Protein AF-A0A4Q9YX15-F1 (afdb_monomer)

Sequence (184 aa):
MKNGEIHYQQKKFDVNWGNYSRTGKRHLVNFLIRDHYSNCFYAETHPIDEMPHLKEFLFNAWKEKEDFEFCGIPNYIIGGKHIVESYPDILNFCKNTNCTFELATSGFATGIRSVRDWEKNIKYFTLFENLRHIDDFQSNSNLICREINLRDSGKTEPNLKKWIENISQVKSYNTDAEFYNLFL

Nearest PDB structures (foldseek):
  3oyj-assembly1_A-2  TM=6.015E-01  e=1.954E-01  Human spumaretrovirus
  3oyn-assembly1_A  TM=5.836E-01  e=1.715E-01  Human spumaretrovirus
  3os1-assembly1_B  TM=5.805E-01  e=8.168E-01  Human spumaretrovirus
  3s3o-assembly1_B-2  TM=6.110E-01  e=1.207E+00  Human spumaretrovirus
  4ikf-assembly1_B  TM=6.145E-01  e=1.565E+00  Human spumaretrovirus

Foldseek 3Di:
DPPQFDDDDPDDDPDDPVCPVVPPDFDKDKDKDADPQLRQIFMAIDTPVPDDDPLVVLLVQAADDPQAPRHFDDLEDEAAPVCCVVQVLVVLLVVLDNHDYHYDPDVVSHPPVVVVVVVVLLVVQCVDPQSGGSVSCRVCRRVSSRVQQCDDPVPDHGSRVVCVVPDDDGDHDNDSVVSVVSSD

Secondary structure (DSSP, 8-state):
-BTTB----SSPP---TTTGGGGSS--EEEEEEE-TTT--EEEEEEETTSPPPHHHHHHHHHS--SS----S--SEEEE-HHHHHH-TTHHHHHHHSSPEEEE-SSTTTTTHHHHHHHHHHHHHHTTSGGGSBHHHHHHTHHHHHHHHHT---SSS--HHHHHHHT---------HHHHHGGG-

Mean predicted aligned error: 4.87 Å

Organism: NCBI:txid2529433

pLDDT: mean 89.56, std 7.84, range [57.75, 96.69]

Solvent-accessible surface area (backbone atoms only — not comparable to full-atom values): 10707 Å² total; per-residue (Å²): 72,60,96,56,29,64,70,86,69,92,69,81,75,99,65,49,97,89,47,42,86,77,67,84,52,56,50,79,42,76,50,74,51,65,45,86,84,40,60,26,53,42,52,50,60,31,47,67,91,65,60,74,58,71,68,57,54,49,45,66,45,20,18,79,52,96,68,31,91,64,50,28,66,59,62,63,46,62,36,50,70,67,51,51,74,75,42,55,43,57,56,32,29,24,68,69,45,84,26,44,78,40,73,42,91,44,65,74,67,56,42,54,66,56,54,54,51,48,54,52,48,53,57,56,43,40,73,41,85,86,36,28,36,49,67,38,46,59,76,35,28,51,54,54,32,39,55,60,26,58,48,69,75,86,81,53,81,23,21,44,56,48,37,68,80,64,68,66,92,53,66,64,50,90,47,67,70,70,52,54,57,30,41,98

Radius of gyration: 16.74 Å; Cα contacts (8 Å, |Δi|>4): 241; chains: 1; bounding box: 44×34×47 Å

Structure (mmCIF, N/CA/C/O backbone):
data_AF-A0A4Q9YX15-F1
#
_entry.id   AF-A0A4Q9YX15-F1
#
loop_
_atom_site.group_PDB
_atom_site.id
_atom_site.type_symbol
_atom_site.label_atom_id
_atom_site.label_alt_id
_atom_site.label_comp_id
_atom_site.label_asym_id
_atom_site.label_entity_id
_atom_site.label_seq_id
_atom_site.pdbx_PDB_ins_code
_atom_site.Cartn_x
_atom_site.Cartn_y
_atom_site.Cartn_z
_atom_site.occupancy
_atom_site.B_iso_or_equiv
_atom_site.auth_seq_id
_atom_site.auth_comp_id
_atom_site.auth_asym_id
_atom_site.auth_atom_id
_atom_site.pdbx_PDB_model_num
ATOM 1 N N . MET A 1 1 ? -11.332 0.755 15.976 1.00 84.19 1 MET A N 1
ATOM 2 C CA . MET A 1 1 ? -12.304 -0.310 15.656 1.00 84.19 1 MET A CA 1
ATOM 3 C C . MET A 1 1 ? -13.057 -0.740 16.903 1.00 84.19 1 MET A C 1
ATOM 5 O O . MET A 1 1 ? -12.548 -0.529 18.003 1.00 84.19 1 MET A O 1
ATOM 9 N N . LYS A 1 2 ? -14.241 -1.333 16.728 1.00 81.31 2 LYS A N 1
ATOM 10 C CA . LYS A 1 2 ? -15.016 -2.025 17.770 1.00 81.31 2 LYS A CA 1
ATOM 11 C C . LYS A 1 2 ? -15.557 -3.316 17.145 1.00 81.31 2 LYS A C 1
ATOM 13 O O . LYS A 1 2 ? -16.174 -3.237 16.099 1.00 81.31 2 LYS A O 1
ATOM 18 N N . ASN A 1 3 ? -15.288 -4.483 17.734 1.00 84.44 3 ASN A N 1
ATOM 19 C CA . ASN A 1 3 ? -15.700 -5.793 17.188 1.00 84.44 3 ASN A CA 1
ATOM 20 C C . ASN A 1 3 ? -15.296 -6.027 15.710 1.00 84.44 3 ASN A C 1
ATOM 22 O O . ASN A 1 3 ? -16.062 -6.584 14.935 1.00 84.44 3 ASN A O 1
ATOM 26 N N . GLY A 1 4 ? -14.117 -5.546 15.297 1.00 86.06 4 GLY A N 1
ATOM 27 C CA . GLY A 1 4 ? -13.644 -5.643 13.906 1.00 86.06 4 GLY A CA 1
ATOM 28 C C . GLY A 1 4 ? -14.227 -4.597 12.947 1.00 86.06 4 GLY A C 1
ATOM 29 O O . GLY A 1 4 ? -13.648 -4.374 11.889 1.00 86.06 4 GLY A O 1
ATOM 30 N N . GLU A 1 5 ? -15.293 -3.886 13.327 1.00 91.38 5 GLU A N 1
ATOM 31 C CA . GLU A 1 5 ? -15.865 -2.814 12.509 1.00 91.38 5 GLU A CA 1
ATOM 32 C C . GLU A 1 5 ? -14.966 -1.571 12.491 1.00 91.38 5 GLU A C 1
ATOM 34 O O . GLU A 1 5 ? -14.464 -1.083 13.526 1.00 91.38 5 GLU A O 1
ATOM 39 N N . ILE A 1 6 ? -14.791 -1.025 11.289 1.00 91.50 6 ILE A N 1
ATOM 40 C CA . ILE A 1 6 ? -14.099 0.235 11.059 1.00 91.50 6 ILE A CA 1
ATOM 41 C C . ILE A 1 6 ? -15.086 1.383 11.272 1.00 91.50 6 ILE A C 1
ATOM 43 O O . ILE A 1 6 ? -16.100 1.512 10.594 1.00 91.50 6 ILE A O 1
ATOM 47 N N . HIS A 1 7 ? -14.750 2.276 12.203 1.00 86.44 7 HIS A N 1
ATOM 48 C CA . HIS A 1 7 ? -15.530 3.482 12.462 1.00 86.44 7 HIS A CA 1
ATOM 49 C C . HIS A 1 7 ? -14.707 4.721 12.147 1.00 86.44 7 HIS A C 1
ATOM 51 O O . HIS A 1 7 ? -13.601 4.901 12.667 1.00 86.44 7 HIS A O 1
ATOM 57 N N . TYR A 1 8 ? -15.286 5.613 11.350 1.00 84.00 8 TYR A N 1
ATOM 58 C CA . TYR A 1 8 ? -14.700 6.914 11.080 1.00 84.00 8 TYR A CA 1
ATOM 59 C C . TYR A 1 8 ? -15.012 7.904 12.208 1.00 84.00 8 TYR A C 1
ATOM 61 O O . TYR A 1 8 ? -16.163 8.064 12.614 1.00 84.00 8 TYR A O 1
ATOM 69 N N . GLN A 1 9 ? -13.994 8.629 12.672 1.00 80.75 9 GLN A N 1
ATOM 70 C CA . GLN A 1 9 ? -14.155 9.745 13.600 1.00 80.75 9 GLN A CA 1
ATOM 71 C C . GLN A 1 9 ? -13.696 11.043 12.929 1.00 80.75 9 GLN A C 1
ATOM 73 O O . GLN A 1 9 ? -12.599 11.117 12.387 1.00 80.75 9 GLN A O 1
ATOM 78 N N . GLN A 1 10 ? -14.524 12.091 12.994 1.00 79.69 10 GLN A N 1
ATOM 79 C CA . GLN A 1 10 ? -14.203 13.392 12.390 1.00 79.69 10 GLN A CA 1
ATOM 80 C C . GLN A 1 10 ? -13.059 14.118 13.116 1.00 79.69 10 GLN A C 1
ATOM 82 O O . GLN A 1 10 ? -12.258 14.808 12.489 1.00 79.69 10 GLN A O 1
ATOM 87 N N . LYS A 1 11 ? -12.971 13.969 14.444 1.00 83.38 11 LYS A N 1
ATOM 88 C CA . LYS A 1 11 ? -11.874 14.524 15.244 1.00 83.38 11 LYS A CA 1
ATOM 89 C C . LYS A 1 11 ? -10.641 13.631 15.114 1.00 83.38 11 LYS A C 1
ATOM 91 O O . LYS A 1 11 ? -10.717 12.442 15.415 1.00 83.38 11 LYS A O 1
ATOM 96 N N . LYS A 1 12 ? -9.507 14.226 14.730 1.00 79.12 12 LYS A N 1
ATOM 97 C CA . LYS A 1 12 ? -8.212 13.540 14.685 1.00 79.12 12 LYS A CA 1
ATOM 98 C C . LYS A 1 12 ? -7.851 13.002 16.075 1.00 79.12 12 LYS A C 1
ATOM 100 O O . LYS A 1 12 ? -7.981 13.716 17.070 1.00 79.12 12 LYS A O 1
ATOM 105 N N . PHE A 1 13 ? -7.390 11.758 16.127 1.00 77.00 13 PHE A N 1
ATOM 106 C CA . PHE A 1 13 ? -6.792 11.193 17.329 1.00 77.00 13 PHE A CA 1
ATOM 107 C C . PHE A 1 13 ? -5.445 11.854 17.611 1.00 77.00 13 PHE A C 1
ATOM 109 O O . PHE A 1 13 ? -4.622 11.997 16.707 1.00 77.00 13 PHE A O 1
ATOM 116 N N . ASP A 1 14 ? -5.201 12.206 18.870 1.00 82.25 14 ASP A N 1
ATOM 117 C CA . ASP A 1 14 ? -3.857 12.543 19.339 1.00 82.25 14 ASP A CA 1
ATOM 118 C C . ASP A 1 14 ? -3.099 11.248 19.668 1.00 82.25 14 ASP A C 1
ATOM 120 O O . ASP A 1 14 ? -2.878 10.894 20.828 1.00 82.25 14 ASP A O 1
ATOM 124 N N . VAL A 1 15 ? -2.831 10.459 18.623 1.00 85.38 15 VAL A N 1
ATOM 125 C CA . VAL A 1 15 ? -2.240 9.123 18.725 1.00 85.38 15 VAL A CA 1
ATOM 126 C C . VAL A 1 15 ? -0.932 9.027 17.944 1.00 85.38 15 VAL A C 1
ATOM 128 O O . VAL A 1 15 ? -0.808 9.557 16.841 1.00 85.38 15 VAL A O 1
ATOM 131 N N . ASN A 1 16 ? 0.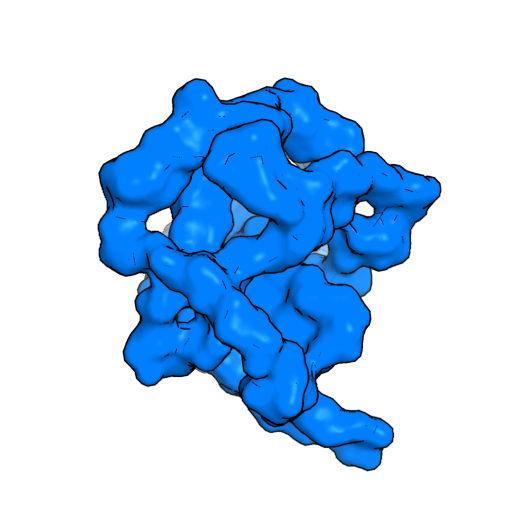043 8.341 18.527 1.00 86.81 16 ASN A N 1
ATOM 132 C CA . ASN A 1 16 ? 1.330 7.994 17.944 1.00 86.81 16 ASN A CA 1
ATOM 133 C C . ASN A 1 16 ? 1.804 6.629 18.479 1.00 86.81 16 ASN A C 1
ATOM 135 O O . ASN A 1 16 ? 1.185 6.034 19.366 1.00 86.81 16 ASN A O 1
ATOM 139 N N . TRP A 1 17 ? 2.937 6.152 17.965 1.00 84.56 17 TRP A N 1
ATOM 140 C CA . TRP A 1 17 ? 3.535 4.870 18.349 1.00 84.56 17 TRP A CA 1
ATOM 141 C C . TRP A 1 17 ? 3.835 4.728 19.851 1.00 84.56 17 TRP A C 1
ATOM 143 O O . TRP A 1 17 ? 3.850 3.616 20.364 1.00 84.56 17 TRP A O 1
ATOM 153 N N . GLY A 1 18 ? 4.028 5.831 20.579 1.00 86.69 18 GLY A N 1
ATOM 154 C CA . GLY A 1 18 ? 4.305 5.821 22.017 1.00 86.69 18 GLY A CA 1
ATOM 155 C C . GLY A 1 18 ? 3.065 5.847 22.917 1.00 86.69 18 GLY A C 1
ATOM 156 O O . GLY A 1 18 ? 3.184 5.566 24.110 1.00 86.69 18 GLY A O 1
ATOM 157 N N . ASN A 1 19 ? 1.880 6.195 22.396 1.00 89.69 19 ASN A N 1
ATOM 158 C CA . ASN A 1 19 ? 0.675 6.363 23.220 1.00 89.69 19 ASN A CA 1
ATOM 159 C C . ASN A 1 19 ? -0.558 5.565 22.753 1.00 89.69 19 ASN A C 1
ATOM 161 O O . ASN A 1 19 ? -1.551 5.544 23.483 1.00 89.69 19 ASN A O 1
ATOM 165 N N . TYR A 1 20 ? -0.516 4.889 21.597 1.00 88.62 20 TYR A N 1
ATOM 166 C CA . TYR A 1 20 ? -1.684 4.198 21.028 1.00 88.62 20 TYR A CA 1
ATOM 167 C C . TYR A 1 20 ? -2.316 3.175 21.979 1.00 88.62 20 TYR A C 1
ATOM 169 O O . TYR A 1 20 ? -3.544 3.121 22.095 1.00 88.62 20 TYR A O 1
ATOM 177 N N . SER A 1 21 ? -1.492 2.443 22.730 1.00 88.44 21 SER A N 1
ATOM 178 C CA . SER A 1 21 ? -1.930 1.436 23.700 1.00 88.44 21 SER A CA 1
ATOM 179 C C . SER A 1 21 ? -2.759 2.022 24.851 1.00 88.44 21 SER A C 1
ATOM 181 O O . SER A 1 21 ? -3.597 1.333 25.424 1.00 88.44 21 SER A O 1
ATOM 183 N N . ARG A 1 22 ? -2.597 3.316 25.163 1.00 87.94 22 ARG A N 1
ATOM 184 C CA . ARG A 1 22 ? -3.296 4.001 26.269 1.00 87.94 22 ARG A CA 1
ATOM 185 C C . ARG A 1 22 ? -4.693 4.496 25.900 1.00 87.94 22 ARG A C 1
ATOM 187 O O . ARG A 1 22 ? -5.428 4.968 26.759 1.00 87.94 22 ARG A O 1
ATOM 194 N N . THR A 1 23 ? -5.063 4.425 24.626 1.00 85.19 23 THR A N 1
ATOM 195 C CA . THR A 1 23 ? -6.323 4.998 24.128 1.00 85.19 23 THR A CA 1
ATOM 196 C C . THR A 1 23 ? -7.548 4.110 24.368 1.00 85.19 23 THR A C 1
ATOM 198 O O . THR A 1 23 ? -8.671 4.562 24.144 1.00 85.19 23 THR A O 1
ATOM 201 N N . GLY A 1 24 ? -7.348 2.841 24.751 1.00 83.31 24 GLY A N 1
ATOM 202 C CA . GLY A 1 24 ? -8.421 1.848 24.881 1.00 83.31 24 GLY A CA 1
ATOM 203 C C . GLY A 1 24 ? -9.118 1.498 23.559 1.00 83.31 24 GLY A C 1
ATOM 204 O O . GLY A 1 24 ? -10.180 0.881 23.568 1.00 83.31 24 GLY A O 1
ATOM 205 N N . LYS A 1 25 ? -8.557 1.915 22.416 1.00 84.94 25 LYS A N 1
ATOM 206 C CA . LYS A 1 25 ? -9.083 1.645 21.076 1.00 84.94 25 LYS A CA 1
ATOM 207 C C . LYS A 1 25 ? -8.074 0.833 20.277 1.00 84.94 25 LYS A C 1
ATOM 209 O O . LYS A 1 25 ? -6.875 1.089 20.335 1.00 84.94 25 LYS A O 1
ATOM 214 N N . ARG A 1 26 ? -8.586 -0.085 19.460 1.00 90.38 26 ARG A N 1
ATOM 215 C 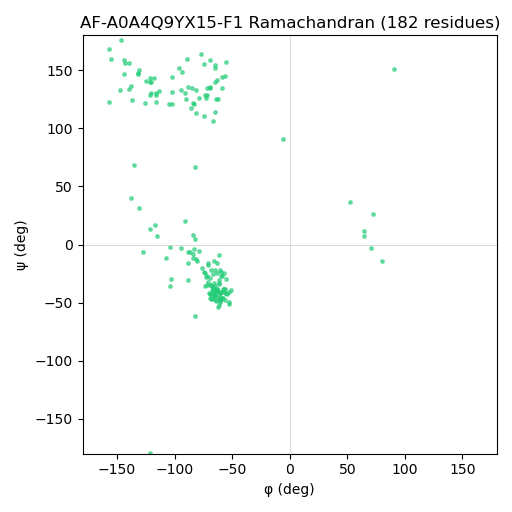CA . ARG A 1 26 ? -7.795 -0.790 18.449 1.00 90.38 26 ARG A CA 1
ATOM 216 C C . ARG A 1 26 ? -7.651 0.099 17.212 1.00 90.38 26 ARG A C 1
ATOM 218 O O . ARG A 1 26 ? -8.665 0.432 16.584 1.00 90.38 26 ARG A O 1
ATOM 225 N N . HIS A 1 27 ? -6.430 0.548 16.932 1.00 90.56 27 HIS A N 1
ATOM 226 C CA . HIS A 1 27 ? -6.113 1.477 15.839 1.00 90.56 27 HIS A CA 1
ATOM 227 C C . HIS A 1 27 ? -5.804 0.744 14.540 1.00 90.56 27 HIS A C 1
ATOM 229 O O . HIS A 1 27 ? -5.479 -0.439 14.556 1.00 90.56 27 HIS A O 1
ATOM 235 N N . LEU A 1 28 ? -5.923 1.477 13.436 1.00 92.06 28 LEU A N 1
ATOM 236 C CA . LEU A 1 28 ? -5.582 1.016 12.098 1.00 92.06 28 LEU A CA 1
ATOM 237 C C . LEU A 1 28 ? -4.232 1.587 11.677 1.00 92.06 28 LEU A C 1
ATOM 239 O O . LEU A 1 28 ? -3.927 2.743 11.976 1.00 92.06 28 LEU A O 1
ATOM 243 N N . VAL A 1 29 ? -3.472 0.790 10.940 1.00 92.19 29 VAL A N 1
ATOM 244 C CA . VAL A 1 29 ? -2.240 1.184 10.266 1.00 92.19 29 VAL A CA 1
ATOM 245 C C . VAL A 1 29 ? -2.421 0.930 8.776 1.00 92.19 29 VAL A C 1
ATOM 247 O O . VAL A 1 29 ? -2.881 -0.132 8.367 1.00 92.19 29 VAL A O 1
ATOM 250 N N . ASN A 1 30 ? -2.091 1.937 7.970 1.00 93.00 30 ASN A N 1
ATOM 251 C CA . ASN A 1 30 ? -2.194 1.874 6.518 1.00 93.00 30 ASN A CA 1
ATOM 252 C C . ASN A 1 30 ? -0.797 1.721 5.925 1.00 93.00 30 ASN A C 1
ATOM 254 O O . ASN A 1 30 ? 0.047 2.602 6.106 1.00 93.00 30 ASN A O 1
ATOM 258 N N . PHE A 1 31 ? -0.584 0.642 5.185 1.00 94.06 31 PHE A N 1
ATOM 259 C CA . PHE A 1 31 ? 0.572 0.476 4.319 1.00 94.06 31 PHE A CA 1
ATOM 260 C C . PHE A 1 31 ? 0.173 0.924 2.916 1.00 94.06 31 PHE A C 1
ATOM 262 O O . PHE A 1 31 ? -0.905 0.581 2.438 1.00 94.06 31 PHE A O 1
ATOM 269 N N . LEU A 1 32 ? 1.006 1.734 2.266 1.00 94.38 32 LEU A N 1
ATOM 270 C CA . LEU A 1 32 ? 0.722 2.246 0.929 1.00 94.38 32 LEU A CA 1
ATOM 271 C C . LEU A 1 32 ? 2.019 2.410 0.149 1.00 94.38 32 LEU A C 1
ATOM 273 O O . LEU A 1 32 ? 2.968 3.025 0.632 1.00 94.38 32 LEU A O 1
ATOM 277 N N . ILE A 1 33 ? 2.017 1.920 -1.086 1.00 94.06 33 ILE A N 1
ATOM 278 C CA . ILE A 1 33 ? 3.055 2.180 -2.077 1.00 94.06 33 ILE A CA 1
ATOM 279 C C . ILE A 1 33 ? 2.415 2.745 -3.335 1.00 94.06 33 ILE A C 1
ATOM 281 O O . ILE A 1 33 ? 1.323 2.343 -3.728 1.00 94.06 33 ILE A O 1
ATOM 285 N N . ARG A 1 34 ? 3.078 3.717 -3.954 1.00 93.62 34 ARG A N 1
ATOM 286 C CA . ARG A 1 34 ? 2.558 4.431 -5.115 1.00 93.62 34 ARG A CA 1
ATOM 287 C C . ARG A 1 34 ? 3.667 4.663 -6.116 1.00 93.62 34 ARG A C 1
ATOM 289 O O . ARG A 1 34 ? 4.733 5.146 -5.747 1.00 93.62 34 ARG A O 1
ATOM 296 N N . ASP A 1 35 ? 3.367 4.385 -7.372 1.00 92.75 35 ASP A N 1
ATOM 297 C CA . ASP A 1 35 ? 4.210 4.793 -8.478 1.00 92.75 35 ASP A CA 1
ATOM 298 C C . ASP A 1 35 ? 4.111 6.311 -8.685 1.00 92.75 35 ASP A C 1
ATOM 300 O O . ASP A 1 35 ? 3.022 6.886 -8.778 1.00 92.75 35 ASP A O 1
ATOM 304 N N . HIS A 1 36 ? 5.263 6.973 -8.742 1.00 89.69 36 HIS A N 1
ATOM 305 C CA . HIS A 1 36 ? 5.341 8.429 -8.806 1.00 89.69 36 HIS A CA 1
ATOM 306 C C . HIS A 1 36 ? 4.892 8.981 -10.169 1.00 89.69 36 HIS A C 1
ATOM 308 O O . HIS A 1 36 ? 4.420 10.115 -10.246 1.00 89.69 36 HIS A O 1
ATOM 314 N N . TYR A 1 37 ? 5.022 8.195 -11.241 1.00 89.94 37 TYR A N 1
ATOM 315 C CA . TYR A 1 37 ? 4.674 8.624 -12.594 1.00 89.94 37 TYR A CA 1
ATOM 316 C C . TYR A 1 37 ? 3.167 8.497 -12.871 1.00 89.94 37 TYR A C 1
ATOM 318 O O . TYR A 1 37 ? 2.470 9.488 -13.106 1.00 89.94 37 TYR A O 1
ATOM 326 N N . SER A 1 38 ? 2.642 7.275 -12.800 1.00 92.06 38 SER A N 1
ATOM 327 C CA . SER A 1 38 ? 1.244 6.946 -13.096 1.00 92.06 38 SER A CA 1
ATOM 328 C C . SER A 1 38 ? 0.291 7.357 -11.980 1.00 92.06 38 SER A C 1
ATOM 330 O O . SER A 1 38 ? -0.906 7.509 -12.219 1.00 92.06 38 SER A O 1
ATOM 332 N N . ASN A 1 39 ? 0.814 7.555 -10.764 1.00 91.38 39 ASN A N 1
ATOM 333 C CA . ASN A 1 39 ? 0.059 7.676 -9.522 1.00 91.38 39 ASN A CA 1
ATOM 334 C C . ASN A 1 39 ? -0.709 6.411 -9.118 1.00 91.38 39 ASN A C 1
ATOM 336 O O . ASN A 1 39 ? -1.464 6.482 -8.141 1.00 91.38 39 ASN A O 1
ATOM 340 N N . CYS A 1 40 ? -0.516 5.291 -9.822 1.00 94.06 40 CYS A N 1
ATOM 341 C CA . CYS A 1 40 ? -1.106 4.011 -9.463 1.00 94.06 40 CYS A CA 1
ATOM 342 C C . CYS A 1 40 ? -0.534 3.542 -8.128 1.00 94.06 40 CYS A C 1
ATOM 344 O O . CYS A 1 40 ? 0.649 3.741 -7.847 1.00 94.06 40 CYS A O 1
ATOM 346 N N . PHE A 1 41 ? -1.377 2.977 -7.274 1.00 95.00 41 PHE A N 1
ATOM 347 C CA . PHE A 1 41 ? -0.975 2.610 -5.921 1.00 95.00 41 PHE A CA 1
ATOM 348 C C . PHE A 1 41 ? -1.559 1.274 -5.488 1.00 95.00 41 PHE A C 1
ATOM 350 O O . PHE A 1 41 ? -2.626 0.871 -5.946 1.00 95.00 41 PHE A O 1
ATOM 357 N N . TYR A 1 42 ? -0.881 0.655 -4.533 1.00 96.31 42 TYR A N 1
ATOM 358 C CA . TYR A 1 42 ? -1.368 -0.473 -3.759 1.00 96.31 42 TYR A CA 1
ATOM 359 C C . TYR A 1 42 ? -1.378 -0.091 -2.279 1.00 96.31 42 TYR A C 1
ATOM 361 O O . TYR A 1 42 ? -0.472 0.606 -1.807 1.00 96.31 42 TYR A O 1
ATOM 369 N N . ALA A 1 43 ? -2.412 -0.506 -1.556 1.00 96.56 43 ALA A N 1
ATOM 370 C CA . ALA A 1 43 ? -2.566 -0.212 -0.143 1.00 96.56 43 ALA A CA 1
ATOM 371 C C . ALA A 1 43 ? -3.210 -1.381 0.602 1.00 96.56 43 ALA A C 1
ATOM 373 O O . ALA A 1 43 ? -4.081 -2.063 0.071 1.00 96.56 43 ALA A O 1
ATOM 374 N N . GLU A 1 44 ? -2.802 -1.549 1.854 1.00 96.12 44 GLU A N 1
ATOM 375 C CA . GLU A 1 44 ? -3.386 -2.495 2.798 1.00 96.12 44 GLU A CA 1
ATOM 376 C C . GLU A 1 44 ? -3.659 -1.783 4.122 1.00 96.12 44 GLU A C 1
ATOM 378 O O . GLU A 1 44 ? -2.925 -0.876 4.534 1.00 96.12 44 GLU A O 1
ATOM 383 N N . THR A 1 45 ? -4.710 -2.210 4.812 1.00 95.44 45 THR A N 1
ATOM 384 C CA . THR A 1 45 ? -5.071 -1.692 6.129 1.00 95.44 45 THR A CA 1
ATOM 385 C C . THR A 1 45 ? -5.080 -2.837 7.119 1.00 95.44 45 THR A C 1
ATOM 387 O O . THR A 1 45 ? -5.736 -3.848 6.893 1.00 95.44 45 THR A O 1
ATOM 390 N N . HIS A 1 46 ? -4.375 -2.648 8.231 1.00 95.31 46 HIS A N 1
ATOM 391 C CA . HIS A 1 46 ? -4.209 -3.663 9.264 1.00 95.31 46 HIS A CA 1
ATOM 392 C C . HIS A 1 46 ? -4.506 -3.089 10.645 1.00 95.31 46 HIS A C 1
ATOM 394 O O . HIS A 1 46 ? -4.282 -1.896 10.888 1.00 95.31 46 HIS A O 1
ATOM 400 N N . PRO A 1 47 ? -4.986 -3.908 11.587 1.00 93.94 47 PRO A N 1
ATOM 401 C CA . PRO A 1 47 ? -4.924 -3.564 12.995 1.00 93.94 47 PRO A CA 1
ATOM 402 C C . PRO A 1 47 ? -3.478 -3.333 13.449 1.00 93.94 47 PRO A C 1
ATOM 404 O O . PRO A 1 47 ? -2.559 -4.025 13.020 1.00 93.94 47 PRO A O 1
ATOM 407 N N . ILE A 1 48 ? -3.264 -2.376 14.354 1.00 92.44 48 ILE A N 1
ATOM 408 C CA . ILE A 1 48 ? -1.920 -2.047 14.866 1.00 92.44 48 ILE A CA 1
ATOM 409 C C . ILE A 1 48 ? -1.207 -3.221 15.566 1.00 92.44 48 ILE A C 1
ATOM 411 O O . ILE A 1 48 ? 0.014 -3.233 15.663 1.00 92.44 48 ILE A O 1
ATOM 415 N N . ASP A 1 49 ? -1.967 -4.188 16.069 1.00 90.81 49 ASP A N 1
ATOM 416 C CA . ASP A 1 49 ? -1.509 -5.396 16.761 1.00 90.81 49 ASP A CA 1
ATOM 417 C C . ASP A 1 49 ? -1.366 -6.620 15.838 1.00 90.81 49 ASP A C 1
ATOM 419 O O . ASP A 1 49 ? -0.893 -7.660 16.285 1.00 90.81 49 ASP A O 1
ATOM 423 N N . GLU A 1 50 ? -1.726 -6.492 14.559 1.00 93.31 50 GLU A N 1
ATOM 424 C CA . GLU A 1 50 ? -1.661 -7.550 13.537 1.00 93.31 50 GLU A CA 1
ATOM 425 C C . GLU A 1 50 ? -0.976 -7.038 12.257 1.00 93.31 50 GLU A C 1
ATOM 427 O O . GLU A 1 50 ? -1.318 -7.427 11.144 1.00 93.31 50 GLU A O 1
ATOM 432 N N . MET A 1 51 ? -0.028 -6.106 12.392 1.00 92.44 51 MET A N 1
ATOM 433 C CA . MET A 1 51 ? 0.671 -5.558 11.231 1.00 92.44 51 MET A CA 1
ATOM 434 C C . MET A 1 51 ? 1.582 -6.613 10.588 1.00 92.44 51 MET A C 1
ATOM 436 O O . MET A 1 51 ? 2.371 -7.235 11.307 1.00 92.44 51 MET A O 1
ATOM 440 N N . PRO A 1 52 ? 1.564 -6.753 9.252 1.00 93.44 52 PRO A N 1
ATOM 441 C CA . PRO A 1 52 ? 2.526 -7.591 8.554 1.00 93.44 52 PRO A CA 1
ATOM 442 C C . PRO A 1 52 ? 3.926 -6.970 8.612 1.00 93.44 52 PRO A C 1
ATOM 444 O O . PRO A 1 52 ? 4.088 -5.753 8.779 1.00 93.44 52 PRO A O 1
ATOM 447 N N . HIS A 1 53 ? 4.961 -7.787 8.408 1.00 94.88 53 HIS A N 1
ATOM 448 C CA . HIS A 1 53 ? 6.298 -7.250 8.166 1.00 94.88 53 HIS A CA 1
ATOM 449 C C . HIS A 1 53 ? 6.332 -6.467 6.839 1.00 94.88 53 HIS A C 1
ATOM 451 O O . HIS A 1 53 ? 5.622 -6.805 5.891 1.00 94.88 53 HIS A O 1
ATOM 457 N N . LEU A 1 54 ? 7.214 -5.464 6.705 1.00 95.75 54 LEU A N 1
ATOM 458 C CA . LEU A 1 54 ? 7.315 -4.655 5.477 1.00 95.75 54 LEU A CA 1
ATOM 459 C C . LEU A 1 54 ? 7.485 -5.515 4.211 1.00 95.75 54 LEU A C 1
ATOM 461 O O . LEU A 1 54 ? 6.861 -5.249 3.189 1.00 95.75 54 LEU A O 1
ATOM 465 N N . LYS A 1 55 ? 8.300 -6.571 4.287 1.00 96.38 55 LYS A N 1
ATOM 466 C CA . LYS A 1 55 ? 8.530 -7.510 3.177 1.00 96.38 55 LYS A CA 1
ATOM 467 C C . LYS A 1 55 ? 7.266 -8.252 2.726 1.00 96.38 55 LYS A C 1
ATOM 469 O O . LYS A 1 55 ? 7.133 -8.530 1.542 1.00 96.38 55 LYS A O 1
ATOM 474 N N . GLU A 1 56 ? 6.336 -8.552 3.632 1.00 96.56 56 GLU A N 1
ATOM 475 C CA . GLU A 1 56 ? 5.065 -9.202 3.287 1.00 96.56 56 GLU A CA 1
ATOM 476 C C . GLU A 1 56 ? 4.176 -8.238 2.501 1.00 96.56 56 GLU A C 1
ATOM 478 O O . GLU A 1 56 ? 3.686 -8.585 1.427 1.00 96.56 56 GLU A O 1
ATOM 483 N N . PHE A 1 57 ? 4.062 -6.992 2.974 1.00 96.69 57 PHE A N 1
ATOM 484 C CA . PHE A 1 57 ? 3.355 -5.934 2.254 1.00 96.69 57 PHE A CA 1
ATOM 485 C C . PHE A 1 57 ? 3.953 -5.693 0.859 1.00 96.69 57 PHE A C 1
ATOM 487 O O . PHE A 1 57 ? 3.224 -5.616 -0.127 1.00 96.69 57 PHE A O 1
ATOM 494 N N . LEU A 1 58 ? 5.284 -5.600 0.751 1.00 96.31 58 LEU A N 1
ATOM 495 C CA . LEU A 1 58 ? 5.962 -5.393 -0.532 1.00 96.31 58 LEU A CA 1
ATOM 496 C C . LEU A 1 58 ? 5.804 -6.591 -1.474 1.00 96.31 58 LEU A C 1
ATOM 498 O O . LEU A 1 58 ? 5.602 -6.397 -2.671 1.00 96.31 58 LEU A O 1
ATOM 502 N N . PHE A 1 59 ? 5.832 -7.817 -0.944 1.00 96.44 59 PHE A N 1
ATOM 503 C CA . PHE A 1 59 ? 5.538 -9.014 -1.727 1.00 96.44 59 PHE A CA 1
ATOM 504 C C . PHE A 1 59 ? 4.120 -8.958 -2.293 1.00 96.44 59 PHE A C 1
ATOM 506 O O . PHE A 1 59 ? 3.932 -9.122 -3.496 1.00 96.44 59 PHE A O 1
ATOM 513 N N . ASN A 1 60 ? 3.124 -8.658 -1.458 1.00 95.75 60 ASN A N 1
ATOM 514 C CA . ASN A 1 60 ? 1.748 -8.509 -1.918 1.00 95.75 60 ASN A CA 1
ATOM 515 C C . ASN A 1 60 ? 1.612 -7.388 -2.948 1.00 95.75 60 ASN A C 1
ATOM 517 O O . ASN A 1 60 ? 0.961 -7.586 -3.969 1.00 95.75 60 ASN A O 1
ATOM 521 N N . ALA A 1 61 ? 2.273 -6.250 -2.741 1.00 95.06 61 ALA A N 1
ATOM 522 C CA . ALA A 1 61 ? 2.247 -5.135 -3.678 1.00 95.06 61 ALA A CA 1
ATOM 523 C C . ALA A 1 61 ? 2.858 -5.489 -5.040 1.00 95.06 61 ALA A C 1
ATOM 525 O O . ALA A 1 61 ? 2.320 -5.080 -6.067 1.00 95.06 61 ALA A O 1
ATOM 526 N N . TRP A 1 62 ? 3.939 -6.270 -5.077 1.00 94.62 62 TRP A N 1
ATOM 527 C CA . TRP A 1 62 ? 4.727 -6.480 -6.295 1.00 94.62 62 TRP A CA 1
ATOM 528 C C . TRP A 1 62 ? 4.594 -7.855 -6.951 1.00 94.62 62 TRP A C 1
ATOM 530 O O . TRP A 1 62 ? 5.018 -7.997 -8.097 1.00 94.62 62 TRP A O 1
ATOM 540 N N . LYS A 1 63 ? 3.985 -8.853 -6.310 1.00 93.81 63 LYS A N 1
ATOM 541 C CA . LYS A 1 63 ? 3.644 -10.112 -6.989 1.00 93.81 63 LYS A CA 1
ATOM 542 C C . LYS A 1 63 ? 2.603 -9.882 -8.085 1.00 93.81 63 LYS A C 1
ATOM 544 O O . LYS A 1 63 ? 1.813 -8.933 -8.002 1.00 93.81 63 LYS A O 1
ATOM 549 N N . GLU A 1 64 ? 2.582 -10.747 -9.091 1.00 92.88 64 GLU A N 1
ATOM 550 C CA . GLU A 1 64 ? 1.487 -10.780 -10.064 1.00 92.88 64 GLU A CA 1
ATOM 551 C C . GLU A 1 64 ? 0.171 -11.144 -9.360 1.00 92.88 64 GLU A C 1
ATOM 553 O O . GLU A 1 64 ? 0.148 -11.943 -8.421 1.00 92.88 64 GLU A O 1
ATOM 558 N N . LYS A 1 65 ? -0.928 -10.514 -9.781 1.00 91.75 65 LYS A N 1
ATOM 559 C CA . LYS A 1 65 ? -2.270 -10.717 -9.220 1.00 91.75 65 LYS A CA 1
ATOM 560 C C . LYS A 1 65 ? -3.241 -10.932 -10.369 1.00 91.75 65 LYS A C 1
ATOM 562 O O . LYS A 1 65 ? -3.091 -10.319 -11.423 1.00 91.75 65 LYS A O 1
ATOM 567 N N . GLU A 1 66 ? -4.254 -11.759 -10.153 1.00 90.25 66 GLU A N 1
ATOM 568 C CA . GLU A 1 66 ? -5.284 -12.018 -11.167 1.00 90.25 66 GLU A CA 1
ATOM 569 C C . GLU A 1 66 ? -6.205 -10.810 -11.376 1.00 90.25 66 GLU A C 1
ATOM 571 O O . GLU A 1 66 ? -6.688 -10.558 -12.477 1.00 90.25 66 GLU A O 1
ATOM 576 N N . ASP A 1 67 ? -6.438 -10.051 -10.310 1.00 92.81 67 ASP A N 1
ATOM 577 C CA . ASP A 1 67 ? -7.470 -9.030 -10.216 1.00 92.81 67 ASP A CA 1
ATOM 578 C C . ASP A 1 67 ? -6.910 -7.613 -10.053 1.00 92.81 67 ASP A C 1
ATOM 580 O O . ASP A 1 67 ? -7.691 -6.694 -9.818 1.00 92.81 67 ASP A O 1
ATOM 584 N N . PHE A 1 68 ? -5.587 -7.414 -10.167 1.00 95.69 68 PHE A N 1
ATOM 585 C CA . PHE A 1 68 ? -4.963 -6.088 -10.148 1.00 95.69 68 PHE A CA 1
ATOM 586 C C . PHE A 1 68 ? -3.583 -6.042 -10.828 1.00 95.69 68 PHE A C 1
ATOM 588 O O . PHE A 1 68 ? -2.631 -6.698 -10.422 1.00 95.69 68 PHE A O 1
ATOM 595 N N . GLU A 1 69 ? -3.451 -5.182 -11.833 1.00 94.50 69 GLU A N 1
ATOM 596 C CA . GLU A 1 69 ? -2.313 -5.101 -12.753 1.00 94.50 69 GLU A CA 1
ATOM 597 C C . GLU A 1 69 ? -1.082 -4.380 -12.156 1.00 94.50 69 GLU A C 1
ATOM 599 O O . GLU A 1 69 ? -0.023 -4.308 -12.782 1.00 94.50 69 GLU A O 1
ATOM 604 N N . PHE A 1 70 ? -1.195 -3.812 -10.951 1.00 94.12 70 PHE A N 1
ATOM 605 C CA . PHE A 1 70 ? -0.063 -3.203 -10.250 1.00 94.12 70 PHE A CA 1
ATOM 606 C C . PHE A 1 70 ? 0.864 -4.287 -9.687 1.00 94.12 70 PHE A C 1
ATOM 608 O O . PHE A 1 70 ? 0.498 -4.997 -8.744 1.00 94.12 70 PHE A O 1
ATOM 615 N N . CYS A 1 71 ? 2.068 -4.412 -10.248 1.00 93.75 71 CYS A N 1
ATOM 616 C CA . CYS A 1 71 ? 3.059 -5.400 -9.828 1.00 93.75 71 CYS A CA 1
ATOM 617 C C . CYS A 1 71 ? 4.497 -5.011 -10.206 1.00 93.75 71 CYS A C 1
ATOM 619 O O . CYS A 1 71 ? 4.740 -4.140 -11.036 1.00 93.75 71 CYS A O 1
ATOM 621 N N . GLY A 1 72 ? 5.452 -5.736 -9.635 1.00 91.62 72 GLY A N 1
ATOM 622 C CA . GLY A 1 72 ? 6.860 -5.708 -9.987 1.00 91.62 72 GLY A CA 1
ATOM 623 C C . GLY A 1 72 ? 7.712 -4.694 -9.213 1.00 91.62 72 GLY A C 1
ATOM 624 O O . GLY A 1 72 ? 7.245 -3.655 -8.749 1.00 91.62 72 GLY A O 1
ATOM 625 N N . ILE A 1 73 ? 8.992 -5.040 -9.059 1.00 92.00 73 ILE A N 1
ATOM 626 C CA . ILE A 1 73 ? 9.968 -4.273 -8.276 1.00 92.00 73 ILE A CA 1
ATOM 627 C C . ILE A 1 73 ? 10.381 -2.990 -9.022 1.00 92.00 73 ILE A C 1
ATOM 629 O O . ILE A 1 73 ? 10.806 -3.076 -10.177 1.00 92.00 73 ILE A O 1
ATOM 633 N N . PRO A 1 74 ? 10.321 -1.809 -8.380 1.00 92.00 74 PRO A N 1
ATOM 634 C CA . PRO A 1 74 ? 10.743 -0.556 -8.994 1.00 92.00 74 PRO A CA 1
ATOM 635 C C . PRO A 1 74 ? 12.272 -0.411 -9.022 1.00 92.00 74 PRO A C 1
ATOM 637 O O . PRO A 1 74 ? 12.997 -1.048 -8.262 1.00 92.00 74 PRO A O 1
ATOM 640 N N . ASN A 1 75 ? 12.764 0.520 -9.841 1.00 91.50 75 ASN A N 1
ATOM 641 C CA . ASN A 1 75 ? 14.176 0.928 -9.815 1.00 91.50 75 ASN A CA 1
ATOM 642 C C . ASN A 1 75 ? 14.514 1.801 -8.595 1.00 91.50 75 ASN A C 1
ATOM 644 O O . ASN A 1 75 ? 15.672 1.873 -8.192 1.00 91.50 75 ASN A O 1
ATOM 648 N N . TYR A 1 76 ? 13.516 2.478 -8.023 1.00 92.56 76 TYR A N 1
ATOM 649 C CA . TYR A 1 76 ? 13.683 3.390 -6.896 1.00 92.56 76 TYR A CA 1
ATOM 650 C C . TYR A 1 76 ? 12.560 3.199 -5.877 1.00 92.56 76 TYR A C 1
ATOM 652 O O . TYR A 1 76 ? 11.385 3.136 -6.241 1.00 92.56 76 TYR A O 1
ATOM 660 N N . ILE A 1 77 ? 12.920 3.179 -4.596 1.00 93.62 77 ILE A N 1
ATOM 661 C CA . ILE A 1 77 ? 11.991 3.270 -3.469 1.00 93.62 77 ILE A CA 1
ATOM 662 C C . ILE A 1 77 ? 12.313 4.549 -2.717 1.00 93.62 77 ILE A C 1
ATOM 664 O O . ILE A 1 77 ? 13.425 4.723 -2.229 1.00 93.62 77 ILE A O 1
ATOM 668 N N . ILE A 1 78 ? 11.323 5.426 -2.582 1.00 93.19 78 ILE A N 1
ATOM 669 C CA . ILE A 1 78 ? 11.447 6.650 -1.792 1.00 93.19 78 ILE A CA 1
ATOM 670 C C . ILE A 1 78 ? 10.732 6.432 -0.459 1.00 93.19 78 ILE A C 1
ATOM 672 O O . ILE A 1 78 ? 9.530 6.166 -0.432 1.00 93.19 78 ILE A O 1
ATOM 676 N N . GLY A 1 79 ? 11.452 6.562 0.655 1.00 91.88 79 GLY A N 1
ATOM 677 C CA . GLY A 1 79 ? 10.909 6.299 1.989 1.00 91.88 79 GLY A CA 1
ATOM 678 C C . GLY A 1 79 ? 11.442 7.240 3.065 1.00 91.88 79 GLY A C 1
ATOM 679 O O . GLY A 1 79 ? 12.487 7.871 2.926 1.00 91.88 79 GLY A O 1
ATOM 680 N N . GLY A 1 80 ? 10.702 7.370 4.167 1.00 89.62 80 GLY A N 1
ATOM 681 C CA . GLY A 1 80 ? 11.155 8.151 5.320 1.00 89.62 80 GLY A CA 1
ATOM 682 C C . GLY A 1 80 ? 12.242 7.423 6.115 1.00 89.62 80 GLY A C 1
ATOM 683 O O . GLY A 1 80 ? 12.277 6.197 6.139 1.00 89.62 80 GLY A O 1
ATOM 684 N N . LYS A 1 81 ? 13.076 8.175 6.848 1.00 89.62 81 LYS A N 1
ATOM 685 C CA . LYS A 1 81 ? 14.141 7.615 7.707 1.00 89.62 81 LYS A CA 1
ATOM 686 C C . LYS A 1 81 ? 13.636 6.525 8.665 1.00 89.62 81 LYS A C 1
ATOM 688 O O . LYS A 1 81 ? 14.286 5.499 8.822 1.00 89.62 81 LYS A O 1
ATOM 693 N N . HIS A 1 82 ? 12.441 6.719 9.222 1.00 88.56 82 HIS A N 1
ATOM 694 C CA . HIS A 1 82 ? 11.798 5.766 10.129 1.00 88.56 82 HIS A CA 1
ATOM 695 C C . HIS A 1 82 ? 11.559 4.378 9.507 1.00 88.56 82 HIS A C 1
ATOM 697 O O . HIS A 1 82 ? 11.516 3.400 10.245 1.00 88.56 82 HIS A O 1
ATOM 703 N N . ILE A 1 83 ? 11.411 4.273 8.177 1.00 91.44 83 ILE A N 1
ATOM 704 C CA . ILE A 1 83 ? 11.261 2.982 7.488 1.00 91.44 83 ILE A CA 1
ATOM 705 C C . ILE A 1 83 ? 12.566 2.198 7.573 1.00 91.44 83 ILE A C 1
ATOM 707 O O . ILE A 1 83 ? 12.538 1.042 7.962 1.00 91.44 83 ILE A O 1
ATOM 711 N N . VAL A 1 84 ? 13.703 2.840 7.297 1.00 93.00 84 VAL A N 1
ATOM 712 C CA . VAL A 1 84 ? 15.028 2.206 7.401 1.00 93.00 84 VAL A CA 1
ATOM 713 C C . VAL A 1 84 ? 15.366 1.871 8.856 1.00 93.00 84 VAL A C 1
ATOM 715 O O . VAL A 1 84 ? 15.967 0.840 9.127 1.00 93.00 84 VAL A O 1
ATOM 718 N N . GLU A 1 85 ? 14.964 2.720 9.804 1.00 93.19 85 GLU A N 1
ATOM 719 C CA . GLU A 1 85 ? 15.164 2.464 11.237 1.00 93.19 85 GLU A CA 1
ATOM 720 C C . GLU A 1 85 ? 14.310 1.292 11.751 1.00 93.19 85 GLU A C 1
ATOM 722 O O . GLU A 1 85 ? 14.766 0.548 12.615 1.00 93.19 85 GLU A O 1
ATOM 727 N N . SER A 1 86 ? 13.093 1.116 11.223 1.00 92.50 86 SER A N 1
ATOM 728 C CA . SER A 1 86 ? 12.166 0.054 11.653 1.00 92.50 86 SER A CA 1
ATOM 729 C C . SER A 1 86 ? 12.360 -1.261 10.888 1.00 92.50 86 SER A C 1
ATOM 731 O O . SER A 1 86 ? 12.124 -2.327 11.445 1.00 92.50 86 SER A O 1
ATOM 733 N N . TYR A 1 87 ? 12.794 -1.181 9.628 1.00 95.06 87 TYR A N 1
ATOM 734 C CA . TYR A 1 87 ? 12.955 -2.297 8.690 1.00 95.06 87 TYR A CA 1
ATOM 735 C C . TYR A 1 87 ? 14.301 -2.172 7.952 1.00 95.06 87 TYR A C 1
ATOM 737 O O . TYR A 1 87 ? 14.336 -1.852 6.760 1.00 95.06 87 TYR A O 1
ATOM 745 N N . PRO A 1 88 ? 15.438 -2.348 8.648 1.00 95.62 88 PRO A N 1
ATOM 746 C CA . PRO A 1 88 ? 16.767 -2.133 8.065 1.00 95.62 88 PRO A CA 1
ATOM 747 C C . PRO A 1 88 ? 17.106 -3.111 6.930 1.00 95.62 88 PRO A C 1
ATOM 749 O O . PRO A 1 88 ? 17.933 -2.804 6.071 1.00 95.62 88 PRO A O 1
ATOM 752 N N . ASP A 1 89 ? 16.438 -4.263 6.889 1.00 96.06 89 ASP A N 1
ATOM 753 C CA . ASP A 1 89 ? 16.549 -5.284 5.847 1.00 96.06 89 ASP A CA 1
ATOM 754 C C . ASP A 1 89 ? 16.097 -4.793 4.457 1.00 96.06 89 ASP A C 1
ATOM 756 O O . ASP A 1 89 ? 16.495 -5.362 3.440 1.00 96.06 89 ASP A O 1
ATOM 760 N N . ILE A 1 90 ? 15.371 -3.670 4.369 1.00 96.12 90 ILE A N 1
ATOM 761 C CA . ILE A 1 90 ? 15.075 -3.004 3.087 1.00 96.12 90 ILE A CA 1
ATOM 762 C C . ILE A 1 90 ? 16.345 -2.588 2.326 1.00 96.12 90 ILE A C 1
ATOM 764 O O . ILE A 1 90 ? 16.343 -2.510 1.096 1.00 96.12 90 ILE A O 1
ATOM 768 N N . LEU A 1 91 ? 17.448 -2.334 3.038 1.00 95.44 91 LEU A N 1
ATOM 769 C CA . LEU A 1 91 ? 18.730 -1.998 2.419 1.00 95.44 91 LEU A CA 1
ATOM 770 C C . LEU A 1 91 ? 19.385 -3.228 1.779 1.00 95.44 91 LEU A C 1
ATOM 772 O O . LEU A 1 91 ? 19.976 -3.105 0.705 1.00 95.44 91 LEU A O 1
ATOM 776 N N . ASN A 1 92 ? 19.229 -4.408 2.389 1.00 95.94 92 ASN A N 1
ATOM 777 C CA . ASN A 1 92 ? 19.644 -5.673 1.782 1.00 95.94 92 ASN A CA 1
ATOM 778 C C . ASN A 1 92 ? 18.818 -5.953 0.529 1.00 95.94 92 ASN A C 1
ATOM 780 O O . ASN A 1 92 ? 19.396 -6.232 -0.517 1.00 95.94 92 ASN A O 1
ATOM 784 N N . PHE A 1 93 ? 17.496 -5.751 0.593 1.00 95.81 93 PHE A N 1
ATOM 785 C CA . PHE A 1 93 ? 16.623 -5.837 -0.579 1.00 95.81 93 PHE A CA 1
ATOM 786 C C . PHE A 1 93 ? 17.119 -4.964 -1.733 1.00 95.81 93 PHE A C 1
ATOM 788 O O . PHE A 1 93 ? 17.274 -5.448 -2.853 1.00 95.81 93 PHE A O 1
ATOM 795 N N . CYS A 1 94 ? 17.429 -3.695 -1.469 1.00 94.38 94 CYS A N 1
ATOM 796 C CA . CYS A 1 94 ? 17.933 -2.784 -2.497 1.00 94.38 94 CYS A CA 1
ATOM 797 C C . CYS A 1 94 ? 19.288 -3.239 -3.058 1.00 94.38 94 CYS A C 1
ATOM 799 O O . CYS A 1 94 ? 19.498 -3.192 -4.261 1.00 94.38 94 CYS A O 1
ATOM 801 N N . LYS A 1 95 ? 20.189 -3.756 -2.214 1.00 93.62 95 LYS A N 1
ATOM 802 C CA . LYS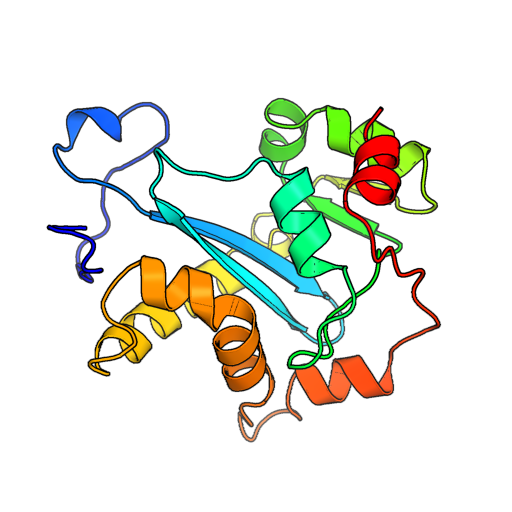 A 1 95 ? 21.490 -4.296 -2.641 1.00 93.62 95 LYS A CA 1
ATOM 803 C C . LYS A 1 95 ? 21.370 -5.579 -3.474 1.00 93.62 95 LYS A C 1
ATOM 805 O O . LYS A 1 95 ? 22.139 -5.773 -4.411 1.00 93.62 95 LYS A O 1
ATOM 810 N N . ASN A 1 96 ? 20.448 -6.464 -3.103 1.00 94.19 96 ASN A N 1
ATOM 811 C CA . ASN A 1 96 ? 20.222 -7.763 -3.745 1.00 94.19 96 ASN A CA 1
ATOM 812 C C . ASN A 1 96 ? 19.334 -7.648 -4.999 1.00 94.19 96 ASN A C 1
ATOM 814 O O . ASN A 1 96 ? 19.109 -8.629 -5.712 1.00 94.19 96 ASN A O 1
ATOM 818 N N . THR A 1 97 ? 18.834 -6.447 -5.280 1.00 89.75 97 THR A N 1
ATOM 819 C CA . THR A 1 97 ? 18.081 -6.093 -6.482 1.00 89.75 97 THR A CA 1
ATOM 820 C C . THR A 1 97 ? 18.797 -4.953 -7.217 1.00 89.75 97 THR A C 1
ATOM 822 O O . THR A 1 97 ? 19.850 -4.492 -6.796 1.00 89.75 97 THR A O 1
ATOM 825 N N . ASN A 1 98 ? 18.242 -4.484 -8.336 1.00 85.56 98 ASN A N 1
ATOM 826 C CA . ASN A 1 98 ? 18.692 -3.240 -8.977 1.00 85.56 98 ASN A CA 1
ATOM 827 C C . ASN A 1 98 ? 17.902 -2.018 -8.460 1.00 85.56 98 ASN A C 1
ATOM 829 O O . ASN A 1 98 ? 17.825 -0.997 -9.141 1.00 85.56 98 ASN A O 1
ATOM 833 N N . CYS A 1 99 ? 17.267 -2.135 -7.289 1.00 92.19 99 CYS A N 1
ATOM 834 C CA . CYS A 1 99 ? 16.476 -1.071 -6.687 1.00 92.19 99 CYS A CA 1
ATOM 835 C C . CYS A 1 99 ? 17.357 -0.166 -5.819 1.00 92.19 99 CYS A C 1
ATOM 837 O O . 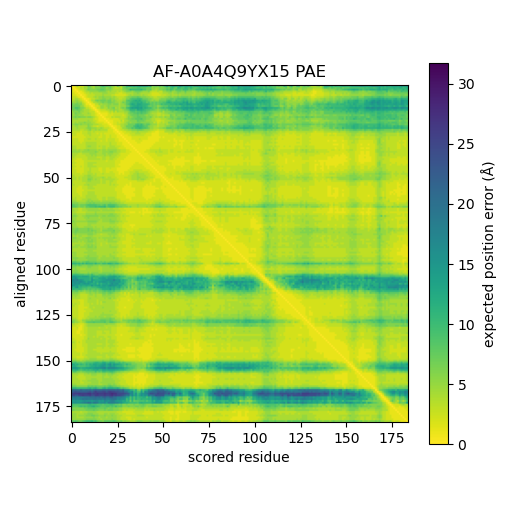CYS A 1 99 ? 18.138 -0.635 -4.999 1.00 92.19 99 CYS A O 1
ATOM 839 N N . THR A 1 100 ? 17.184 1.146 -5.935 1.00 94.88 100 THR A N 1
ATOM 840 C CA . THR A 1 100 ? 17.843 2.142 -5.083 1.00 94.88 100 THR A CA 1
ATOM 841 C C . THR A 1 100 ? 16.874 2.657 -4.024 1.00 94.88 100 THR A C 1
ATOM 843 O O . THR A 1 100 ? 15.757 3.053 -4.350 1.00 94.88 100 THR A O 1
ATOM 846 N N . PHE A 1 101 ? 17.290 2.695 -2.756 1.00 94.81 101 PHE A N 1
ATOM 847 C CA . PHE A 1 101 ? 16.519 3.373 -1.713 1.00 94.81 101 PHE A CA 1
ATOM 848 C C . PHE A 1 101 ? 16.940 4.838 -1.604 1.00 94.81 101 PHE A C 1
ATOM 850 O O . PHE A 1 101 ? 18.109 5.138 -1.361 1.00 94.81 101 PHE A O 1
ATOM 857 N N . GLU A 1 102 ? 15.980 5.748 -1.707 1.00 94.00 102 GLU A N 1
ATOM 858 C CA . GLU A 1 102 ? 16.180 7.176 -1.504 1.00 94.00 102 GLU A CA 1
ATOM 859 C C . GLU A 1 102 ? 15.424 7.658 -0.266 1.00 94.00 102 GLU A C 1
ATOM 861 O O . GLU A 1 102 ? 14.236 7.387 -0.064 1.00 94.00 102 GLU A O 1
ATOM 866 N N . LEU A 1 103 ? 16.119 8.421 0.578 1.00 92.19 103 LEU A N 1
ATOM 867 C CA . LEU A 1 103 ? 15.477 9.085 1.702 1.00 92.19 103 LEU A CA 1
ATOM 868 C C . LEU A 1 103 ? 14.624 10.242 1.191 1.00 92.19 103 LEU A C 1
ATOM 870 O O . LEU A 1 103 ? 15.107 11.150 0.515 1.00 92.19 103 LEU A O 1
ATOM 874 N N . ALA A 1 104 ? 13.355 10.243 1.577 1.00 87.44 104 ALA A N 1
ATOM 875 C CA . ALA A 1 104 ? 12.458 11.329 1.246 1.00 87.44 104 ALA A CA 1
ATOM 876 C C . ALA A 1 104 ? 12.941 12.647 1.871 1.00 87.44 104 ALA A C 1
ATOM 878 O O . ALA A 1 104 ? 13.104 12.764 3.086 1.00 87.44 104 ALA A O 1
ATOM 879 N N . THR A 1 105 ? 13.104 13.668 1.033 1.00 81.31 105 THR A N 1
ATOM 880 C CA . THR A 1 105 ? 13.518 15.019 1.444 1.00 81.31 105 THR A CA 1
ATOM 881 C C . THR A 1 105 ? 12.360 15.855 1.998 1.00 81.31 105 THR A C 1
ATOM 883 O O . THR A 1 105 ? 12.575 16.893 2.620 1.00 81.31 105 THR A O 1
ATOM 886 N N . SER A 1 106 ? 11.115 15.413 1.791 1.00 74.06 106 SER A N 1
ATOM 887 C CA . SER A 1 106 ? 9.905 16.047 2.317 1.00 74.06 106 SER A CA 1
ATOM 888 C C . SER A 1 106 ? 8.754 15.042 2.447 1.00 74.06 106 SER A C 1
ATOM 890 O O . SER A 1 106 ? 8.722 14.023 1.759 1.00 74.06 106 SER A O 1
ATOM 892 N N . GLY A 1 107 ? 7.748 15.358 3.270 1.00 62.88 107 GLY A N 1
ATOM 893 C CA . GLY A 1 107 ? 6.538 14.530 3.400 1.00 62.88 107 GLY A CA 1
ATOM 894 C C . GLY A 1 107 ? 5.664 14.472 2.136 1.00 62.88 107 GLY A C 1
ATOM 895 O O . GLY A 1 107 ? 4.787 13.618 2.022 1.00 62.88 107 GLY A O 1
ATOM 896 N N . PHE A 1 108 ? 5.887 15.364 1.162 1.00 61.66 108 PHE A N 1
ATOM 897 C CA . PHE A 1 108 ? 5.227 15.272 -0.142 1.00 61.66 108 PHE A CA 1
ATOM 898 C C . PHE A 1 108 ? 5.761 14.076 -0.939 1.00 61.66 108 PHE A C 1
ATOM 900 O O . PHE A 1 108 ? 4.972 13.315 -1.496 1.00 61.66 108 PHE A O 1
ATOM 907 N N . ALA A 1 109 ? 7.080 13.866 -0.901 1.00 65.62 109 ALA A N 1
ATOM 908 C CA . ALA A 1 109 ? 7.739 12.741 -1.554 1.00 65.62 109 ALA A CA 1
ATOM 909 C C . ALA A 1 109 ? 7.364 11.385 -0.925 1.00 65.62 109 ALA A C 1
ATOM 911 O O . ALA A 1 109 ? 7.361 10.377 -1.618 1.00 65.62 109 ALA A O 1
ATOM 912 N N . THR A 1 110 ? 6.964 11.350 0.353 1.00 65.00 110 THR A N 1
ATOM 913 C CA . THR A 1 110 ? 6.520 10.112 1.027 1.00 65.00 110 THR A CA 1
ATOM 914 C C . THR A 1 110 ? 5.060 9.740 0.753 1.00 65.00 110 THR A C 1
ATOM 916 O O . THR A 1 110 ? 4.533 8.835 1.394 1.00 65.00 110 THR A O 1
ATOM 919 N N . GLY A 1 111 ? 4.343 10.465 -0.114 1.00 68.00 111 GLY A N 1
ATOM 920 C CA . GLY A 1 111 ? 2.963 10.114 -0.456 1.00 68.00 111 GLY A CA 1
ATOM 921 C C . GLY A 1 111 ? 1.932 10.387 0.649 1.00 68.00 111 GLY A C 1
ATOM 922 O O . GLY A 1 111 ? 0.869 9.771 0.649 1.00 68.00 111 GLY A O 1
ATOM 923 N N . ILE A 1 112 ? 2.176 11.343 1.559 1.00 71.56 112 ILE A N 1
ATOM 924 C CA . ILE A 1 112 ? 1.239 11.671 2.659 1.00 71.56 112 ILE A CA 1
ATOM 925 C C . ILE A 1 112 ? -0.177 12.022 2.165 1.00 71.56 112 ILE A C 1
ATOM 927 O O . ILE A 1 112 ? -1.176 11.764 2.837 1.00 71.56 112 ILE A O 1
ATOM 931 N N . ARG A 1 113 ? -0.281 12.590 0.954 1.00 79.12 113 ARG A N 1
ATOM 932 C CA . ARG A 1 113 ? -1.568 12.854 0.298 1.00 79.12 113 ARG A CA 1
ATOM 933 C C . ARG A 1 113 ? -2.299 11.553 -0.041 1.00 79.12 113 ARG A C 1
ATOM 935 O O . ARG A 1 113 ? -3.496 11.480 0.209 1.00 79.12 113 ARG A O 1
ATOM 942 N N . SER A 1 114 ? -1.581 10.552 -0.547 1.00 82.62 114 SER A N 1
ATOM 943 C CA . SER A 1 114 ? -2.127 9.241 -0.902 1.00 82.62 114 SER A CA 1
ATOM 944 C C . SER A 1 114 ? -2.729 8.548 0.319 1.00 82.62 114 SER A C 1
ATOM 946 O O . SER A 1 114 ? -3.829 8.023 0.228 1.00 82.62 114 SER A O 1
ATOM 948 N N . VAL A 1 115 ? -2.069 8.627 1.482 1.00 84.81 115 VAL A N 1
ATOM 949 C CA . VAL A 1 115 ? -2.591 8.059 2.740 1.00 84.81 115 VAL A CA 1
ATOM 950 C C . VAL A 1 115 ? -3.905 8.727 3.146 1.00 84.81 115 VAL A C 1
ATOM 952 O O . VAL A 1 115 ? -4.880 8.051 3.456 1.00 84.81 115 VAL A O 1
ATOM 955 N N . ARG A 1 116 ? -3.981 10.060 3.077 1.00 85.69 116 ARG A N 1
ATOM 956 C CA . ARG A 1 116 ? -5.223 10.788 3.380 1.00 85.69 116 ARG A CA 1
ATOM 957 C C . ARG A 1 116 ? -6.352 10.439 2.407 1.00 85.69 116 ARG A C 1
ATOM 95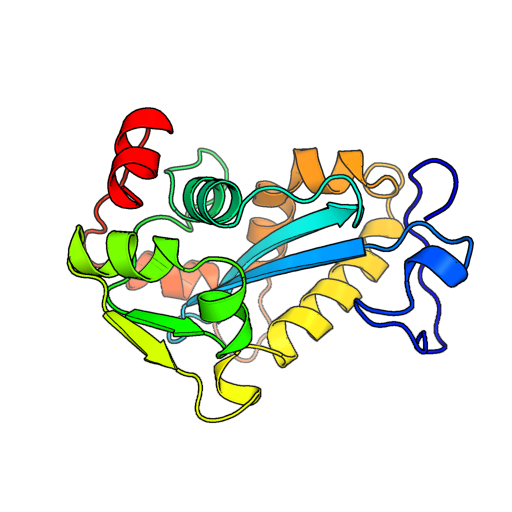9 O O . ARG A 1 116 ? -7.518 10.395 2.796 1.00 85.69 116 ARG A O 1
ATOM 966 N N . ASP A 1 117 ? -6.026 10.262 1.133 1.00 88.56 117 ASP A N 1
ATOM 967 C CA . ASP A 1 117 ? -7.014 9.891 0.125 1.00 88.56 117 ASP A CA 1
ATOM 968 C C . ASP A 1 117 ? -7.456 8.428 0.313 1.00 88.56 117 ASP A C 1
ATOM 970 O O . ASP A 1 117 ? -8.644 8.136 0.189 1.00 88.56 117 ASP A O 1
ATOM 974 N N . TRP A 1 118 ? -6.557 7.536 0.735 1.00 91.94 118 TRP A N 1
ATOM 975 C CA . TRP A 1 118 ? -6.880 6.172 1.156 1.00 91.94 118 TRP A CA 1
ATOM 976 C C . TRP A 1 118 ? -7.831 6.146 2.361 1.00 91.94 118 TRP A C 1
ATOM 978 O O . TRP A 1 118 ? -8.887 5.528 2.287 1.00 91.94 118 TRP A O 1
ATOM 988 N N . GLU A 1 119 ? -7.564 6.919 3.417 1.00 90.69 119 GLU A N 1
ATOM 989 C CA . GLU A 1 119 ? -8.461 7.033 4.582 1.00 90.69 119 GLU A CA 1
ATOM 990 C C . GLU A 1 119 ? -9.875 7.511 4.208 1.00 90.69 119 GLU A C 1
ATOM 992 O O . GLU A 1 119 ? -10.874 7.037 4.757 1.00 90.69 119 GLU A O 1
ATOM 997 N N . LYS A 1 120 ? -9.986 8.447 3.256 1.00 91.38 120 LYS A N 1
ATOM 998 C CA . LYS A 1 120 ? -11.289 8.888 2.732 1.00 91.38 120 LYS A CA 1
ATOM 999 C C . LYS A 1 120 ? -12.003 7.779 1.966 1.00 91.38 120 LYS A C 1
ATOM 1001 O O . LYS A 1 120 ? -13.224 7.683 2.068 1.00 91.38 120 LYS A O 1
ATOM 1006 N N . ASN A 1 121 ? -11.261 6.974 1.209 1.00 92.88 121 ASN A N 1
ATOM 1007 C CA . ASN A 1 121 ? -11.816 5.824 0.507 1.00 92.88 121 ASN A CA 1
ATOM 1008 C C . ASN A 1 121 ? -12.296 4.760 1.491 1.00 92.88 121 ASN A C 1
ATOM 1010 O O . ASN A 1 121 ? -13.437 4.339 1.364 1.00 92.88 121 ASN A O 1
ATOM 1014 N N . ILE A 1 122 ? -11.518 4.420 2.524 1.00 92.44 122 ILE A N 1
ATOM 1015 C CA . ILE A 1 122 ? -11.964 3.515 3.598 1.00 92.44 122 ILE A CA 1
ATOM 1016 C C . ILE A 1 122 ? -13.289 4.006 4.184 1.00 92.44 122 ILE A C 1
ATOM 1018 O O . ILE A 1 122 ? -14.262 3.260 4.223 1.00 92.44 122 ILE A O 1
ATOM 1022 N N . LYS A 1 123 ? -13.368 5.289 4.563 1.00 91.69 123 LYS A N 1
ATOM 1023 C CA . LYS A 1 123 ? -14.611 5.890 5.069 1.00 91.69 123 LYS A CA 1
ATOM 1024 C C . LYS A 1 123 ? -15.785 5.704 4.100 1.00 91.69 123 LYS A C 1
ATOM 1026 O O . LYS A 1 123 ? -16.901 5.452 4.542 1.00 91.69 123 LYS A O 1
ATOM 1031 N N . TYR A 1 124 ? -15.560 5.882 2.802 1.00 92.12 124 TYR A N 1
ATOM 1032 C CA . TYR A 1 124 ? -16.598 5.679 1.794 1.00 92.12 124 TYR A CA 1
ATOM 1033 C C . TYR A 1 124 ? -17.010 4.205 1.695 1.00 92.12 124 TYR A C 1
ATOM 1035 O O . TYR A 1 124 ? -18.199 3.911 1.739 1.00 92.12 124 TYR A O 1
ATOM 1043 N N . PHE A 1 125 ? -16.048 3.283 1.639 1.00 92.50 125 PHE A N 1
ATOM 1044 C CA . PHE A 1 125 ? -16.317 1.854 1.498 1.00 92.50 125 PHE A CA 1
ATOM 1045 C C . PHE A 1 125 ? -17.038 1.257 2.708 1.00 92.50 125 PHE A C 1
ATOM 1047 O O . PHE A 1 125 ? -17.941 0.451 2.526 1.00 92.50 125 PHE A O 1
ATOM 1054 N N . THR A 1 126 ? -16.776 1.761 3.918 1.00 93.06 126 THR A N 1
ATOM 1055 C CA . THR A 1 126 ? -17.521 1.354 5.128 1.00 93.06 126 THR A CA 1
ATOM 1056 C C . THR A 1 126 ? -19.024 1.651 5.094 1.00 93.06 126 THR A C 1
ATOM 1058 O O . THR A 1 126 ? -19.764 1.203 5.969 1.00 93.06 126 THR A O 1
ATOM 1061 N N . LEU A 1 127 ? -19.513 2.396 4.096 1.00 91.12 127 LEU A N 1
ATOM 1062 C CA . LEU A 1 127 ? -20.950 2.573 3.884 1.00 91.12 127 LEU A CA 1
ATOM 1063 C C . LEU A 1 127 ? -21.616 1.301 3.327 1.00 91.12 127 LEU A C 1
ATOM 1065 O O . LEU A 1 127 ? -22.794 1.074 3.615 1.00 91.12 127 LEU A O 1
ATOM 1069 N N . PHE A 1 128 ? -20.878 0.459 2.595 1.00 89.88 128 PHE A N 1
ATOM 1070 C CA . PHE A 1 128 ? -21.359 -0.814 2.050 1.00 89.88 128 PHE A CA 1
ATOM 1071 C C . PHE A 1 128 ? -21.241 -1.928 3.091 1.00 89.88 128 PHE A C 1
ATOM 1073 O O . PHE A 1 128 ? -20.223 -2.044 3.762 1.00 89.88 128 PHE A O 1
ATOM 1080 N N . GLU A 1 129 ? -22.281 -2.751 3.237 1.00 85.06 129 GLU A N 1
ATOM 1081 C CA . GLU A 1 129 ? -22.352 -3.765 4.302 1.00 85.06 129 GLU A CA 1
ATOM 1082 C C . GLU A 1 129 ? -21.238 -4.812 4.233 1.00 85.06 129 GLU A C 1
ATOM 1084 O O . GLU A 1 129 ? -20.752 -5.237 5.274 1.00 85.06 129 GLU A O 1
ATOM 1089 N N . ASN A 1 130 ? -20.796 -5.167 3.028 1.00 88.06 130 ASN A N 1
ATOM 1090 C CA . ASN A 1 130 ? -19.737 -6.143 2.770 1.00 88.06 130 ASN A CA 1
ATOM 1091 C C . ASN A 1 130 ? -18.312 -5.561 2.841 1.00 88.06 130 ASN A C 1
ATOM 1093 O O . ASN A 1 130 ? -17.375 -6.229 2.419 1.00 88.06 130 ASN A O 1
ATOM 1097 N N . LEU A 1 131 ? -18.159 -4.306 3.275 1.00 91.06 131 LEU A N 1
ATOM 1098 C CA . LEU A 1 131 ? -16.876 -3.607 3.413 1.00 91.06 131 LEU A CA 1
ATOM 1099 C C . LEU A 1 131 ? -16.836 -2.793 4.719 1.00 91.06 131 LEU A C 1
ATOM 1101 O O . LEU A 1 131 ? -16.370 -1.653 4.741 1.00 91.06 131 LEU A O 1
ATOM 1105 N N . ARG A 1 132 ? -17.365 -3.349 5.817 1.00 92.44 132 ARG A N 1
ATOM 1106 C CA . ARG A 1 132 ? -17.436 -2.683 7.138 1.00 92.44 132 ARG A CA 1
ATOM 1107 C C . ARG A 1 132 ? -16.391 -3.180 8.121 1.00 92.44 132 ARG A C 1
ATOM 1109 O O . ARG A 1 132 ? -15.978 -2.418 9.003 1.00 92.44 132 ARG A O 1
ATOM 1116 N N . HIS A 1 133 ? -15.988 -4.434 7.992 1.00 94.44 133 HIS A N 1
ATOM 1117 C CA . HIS A 1 133 ? -15.048 -5.088 8.883 1.00 94.44 133 HIS A CA 1
ATOM 1118 C C . HIS A 1 133 ? -13.638 -5.031 8.308 1.00 94.44 133 HIS A C 1
ATOM 1120 O O . HIS A 1 133 ? -13.443 -4.971 7.098 1.00 94.44 133 HIS A O 1
ATOM 1126 N N . ILE A 1 134 ? -12.635 -5.037 9.182 1.00 94.50 134 ILE A N 1
ATOM 1127 C CA . ILE A 1 134 ? -11.229 -5.032 8.767 1.00 94.50 134 ILE A CA 1
ATOM 1128 C C . ILE A 1 134 ? -10.880 -6.217 7.853 1.00 94.50 134 ILE A C 1
ATOM 1130 O O . ILE A 1 134 ? -10.203 -6.018 6.845 1.00 94.50 134 ILE A O 1
ATOM 1134 N N . ASP A 1 135 ? -11.439 -7.394 8.133 1.00 94.81 135 ASP A N 1
ATOM 1135 C CA . ASP A 1 135 ? -11.257 -8.608 7.331 1.00 94.81 135 ASP A CA 1
ATOM 1136 C C . ASP A 1 135 ? -11.773 -8.426 5.893 1.00 94.81 135 ASP A C 1
ATOM 1138 O O . ASP A 1 135 ? -11.198 -8.980 4.953 1.00 94.81 135 ASP A O 1
ATOM 1142 N N . ASP A 1 136 ? -12.805 -7.593 5.696 1.00 95.00 136 ASP A N 1
ATOM 1143 C CA . ASP A 1 136 ? -13.314 -7.257 4.366 1.00 95.00 136 ASP A CA 1
ATOM 1144 C C . ASP A 1 136 ? -12.258 -6.473 3.573 1.00 95.00 136 ASP A C 1
ATOM 1146 O O . ASP A 1 136 ? -12.021 -6.750 2.400 1.00 95.00 136 ASP A O 1
ATOM 1150 N N . PHE A 1 137 ? -11.573 -5.515 4.207 1.00 94.50 137 PHE A N 1
ATOM 1151 C CA . PHE A 1 137 ? -10.507 -4.746 3.557 1.00 94.50 137 PHE A CA 1
ATOM 1152 C C . PHE A 1 137 ? -9.283 -5.612 3.266 1.00 94.50 137 PHE A C 1
ATOM 1154 O O . PHE A 1 137 ? -8.719 -5.520 2.176 1.00 94.50 137 PHE A O 1
ATOM 1161 N N . GLN A 1 138 ? -8.886 -6.469 4.207 1.00 93.62 138 GLN A N 1
ATOM 1162 C CA . GLN A 1 138 ? -7.753 -7.378 4.023 1.00 93.62 138 GLN A CA 1
ATOM 1163 C C . GLN A 1 138 ? -8.023 -8.383 2.894 1.00 93.62 138 GLN A C 1
ATOM 1165 O O . GLN A 1 138 ? -7.164 -8.589 2.040 1.00 93.62 138 GLN A O 1
ATOM 1170 N N . SER A 1 139 ? -9.242 -8.926 2.813 1.00 94.06 139 SER A N 1
ATOM 1171 C CA . SER A 1 139 ? -9.625 -9.896 1.776 1.00 94.06 139 SER A CA 1
ATOM 1172 C C . SER A 1 139 ? -9.845 -9.266 0.397 1.00 94.06 139 SER A C 1
ATOM 1174 O O . SER A 1 139 ? -9.739 -9.957 -0.611 1.00 94.06 139 SER A O 1
ATOM 1176 N N . ASN A 1 140 ? -10.146 -7.963 0.330 1.00 94.62 140 ASN A N 1
ATOM 1177 C CA . ASN A 1 140 ? -10.490 -7.266 -0.916 1.00 94.62 140 ASN A CA 1
ATOM 1178 C C . ASN A 1 140 ? -9.491 -6.158 -1.298 1.00 94.62 140 ASN A C 1
ATOM 1180 O O . ASN A 1 140 ? -9.815 -5.301 -2.121 1.00 94.62 140 ASN A O 1
ATOM 1184 N N . SER A 1 141 ? -8.279 -6.142 -0.727 1.00 94.75 141 SER A N 1
ATOM 1185 C CA . SER A 1 141 ? -7.303 -5.057 -0.947 1.00 94.75 141 SER A CA 1
ATOM 1186 C C . SER A 1 141 ? -6.994 -4.827 -2.433 1.00 94.75 141 SER A C 1
ATOM 1188 O O . SER A 1 141 ? -6.992 -3.679 -2.883 1.00 94.75 141 SER A O 1
ATOM 1190 N N . ASN A 1 142 ? -6.829 -5.898 -3.218 1.00 96.44 142 ASN A N 1
ATOM 1191 C CA . ASN A 1 142 ? -6.613 -5.816 -4.667 1.00 96.44 142 ASN A CA 1
ATOM 1192 C C . ASN A 1 142 ? -7.801 -5.170 -5.392 1.00 96.44 142 ASN A C 1
ATOM 1194 O O . ASN A 1 142 ? -7.617 -4.174 -6.091 1.00 96.44 142 ASN A O 1
ATOM 1198 N N . LEU A 1 143 ? -9.015 -5.690 -5.180 1.00 95.56 143 LEU A N 1
ATOM 1199 C CA . LEU A 1 143 ? -10.242 -5.184 -5.801 1.00 95.56 143 LEU A CA 1
ATOM 1200 C C . LEU A 1 143 ? -10.489 -3.711 -5.467 1.00 95.56 143 LEU A C 1
ATOM 1202 O O . LEU A 1 143 ? -10.756 -2.911 -6.364 1.00 95.56 143 LEU A O 1
ATOM 1206 N N . ILE A 1 144 ? -10.346 -3.332 -4.194 1.00 95.38 144 ILE A N 1
ATOM 1207 C CA . ILE A 1 144 ? -10.530 -1.950 -3.737 1.00 95.38 144 ILE A CA 1
ATOM 1208 C C . ILE A 1 144 ? -9.479 -1.037 -4.381 1.00 95.38 144 ILE A C 1
ATOM 1210 O O . ILE A 1 144 ? -9.817 0.027 -4.910 1.00 95.38 144 ILE A O 1
ATOM 1214 N N . CYS A 1 145 ? -8.202 -1.436 -4.370 1.00 96.31 145 CYS A N 1
ATOM 1215 C CA . CYS A 1 145 ? -7.139 -0.663 -5.013 1.00 96.31 145 CYS A CA 1
ATOM 1216 C C . CYS A 1 145 ? -7.398 -0.514 -6.512 1.00 96.31 145 CYS A C 1
ATOM 1218 O O . CYS A 1 145 ? -7.293 0.594 -7.044 1.00 96.31 145 CYS A O 1
ATOM 1220 N N . ARG A 1 146 ? -7.780 -1.594 -7.196 1.00 96.69 146 ARG A N 1
ATOM 1221 C CA . ARG A 1 146 ? -8.099 -1.563 -8.621 1.00 96.69 146 ARG A CA 1
ATOM 1222 C C . ARG A 1 146 ? -9.259 -0.625 -8.917 1.00 96.69 146 ARG A C 1
ATOM 1224 O O . ARG A 1 146 ? -9.128 0.222 -9.798 1.00 96.69 146 ARG A O 1
ATOM 1231 N N . GLU A 1 147 ? -10.351 -0.718 -8.161 1.00 95.12 147 GLU A N 1
ATOM 1232 C CA . GLU A 1 147 ? -11.510 0.159 -8.326 1.00 95.12 147 GLU A CA 1
ATOM 1233 C C . GLU A 1 147 ? -11.103 1.631 -8.211 1.00 95.12 147 GLU A C 1
ATOM 1235 O O . GLU A 1 147 ? -11.437 2.429 -9.084 1.00 95.12 147 GLU A O 1
ATOM 1240 N N . ILE A 1 148 ? -10.329 2.000 -7.184 1.00 95.00 148 ILE A N 1
ATOM 1241 C CA . ILE A 1 148 ? -9.891 3.389 -7.001 1.00 95.00 148 ILE A CA 1
ATOM 1242 C C . ILE A 1 148 ? -8.967 3.833 -8.139 1.00 95.00 148 ILE A C 1
ATOM 1244 O O . ILE A 1 148 ? -9.121 4.946 -8.642 1.00 95.00 148 ILE A O 1
ATOM 1248 N N . ASN A 1 149 ? -8.015 2.993 -8.555 1.00 95.31 149 ASN A N 1
ATOM 1249 C CA . ASN A 1 149 ? -7.067 3.343 -9.615 1.00 95.31 149 ASN A CA 1
ATOM 1250 C C . ASN A 1 149 ? -7.709 3.397 -11.016 1.00 95.31 149 ASN A C 1
ATOM 1252 O O . ASN A 1 149 ? -7.132 4.021 -11.910 1.00 95.31 149 ASN A O 1
ATOM 1256 N N . LEU A 1 150 ? -8.895 2.805 -11.198 1.00 95.69 150 LEU A N 1
ATOM 1257 C CA . LEU A 1 150 ? -9.721 2.907 -12.407 1.00 95.69 150 LEU A CA 1
ATOM 1258 C C . LEU A 1 150 ? -10.609 4.155 -12.454 1.00 95.69 150 LEU A C 1
ATOM 1260 O O . LEU A 1 150 ? -11.177 4.448 -13.507 1.00 95.69 150 LEU A O 1
ATOM 1264 N N . ARG A 1 151 ? -10.750 4.898 -11.350 1.00 93.25 151 ARG A N 1
ATOM 1265 C CA . ARG A 1 151 ? -11.639 6.065 -11.316 1.00 93.25 151 ARG A CA 1
ATOM 1266 C C . ARG A 1 151 ? -11.156 7.142 -12.275 1.00 93.25 151 ARG A C 1
ATOM 1268 O O . ARG A 1 151 ? -10.038 7.646 -12.164 1.00 93.25 151 ARG A O 1
ATOM 1275 N N . ASP A 1 152 ? -12.052 7.543 -13.167 1.00 89.25 152 ASP A N 1
ATOM 1276 C CA . ASP A 1 152 ? -11.848 8.698 -14.023 1.00 89.25 152 ASP A CA 1
ATOM 1277 C C . ASP A 1 152 ? -12.224 9.976 -13.263 1.00 89.25 152 ASP A C 1
ATOM 1279 O O . ASP A 1 152 ? -13.345 10.149 -12.784 1.00 89.25 152 ASP A O 1
ATOM 1283 N N . SER A 1 153 ? -11.253 10.878 -13.130 1.00 81.62 153 SER A N 1
ATOM 1284 C CA . SER A 1 153 ? -11.453 12.184 -12.497 1.00 81.62 153 SER A CA 1
ATOM 1285 C C . SER A 1 153 ? -11.962 13.253 -13.472 1.00 81.62 153 SER A C 1
ATOM 1287 O O . SER A 1 153 ? -12.199 14.390 -13.056 1.00 81.62 153 SER A O 1
ATOM 1289 N N . GLY A 1 154 ? -12.044 12.932 -14.769 1.00 84.69 154 GLY A N 1
ATOM 1290 C CA . GLY A 1 154 ? -12.344 13.848 -15.869 1.00 84.69 154 GLY A CA 1
ATOM 1291 C C . GLY A 1 154 ? -11.225 14.849 -16.182 1.00 84.69 154 GLY A C 1
ATOM 1292 O O . GLY A 1 154 ? -11.361 15.653 -17.100 1.00 84.69 154 GLY A O 1
ATOM 1293 N N . LYS A 1 155 ? -10.125 14.843 -15.415 1.00 83.44 155 LYS A N 1
ATOM 1294 C CA . LYS A 1 155 ? -8.981 15.762 -15.584 1.00 83.44 155 LYS A CA 1
ATOM 1295 C C . LYS A 1 155 ? -7.780 15.092 -16.227 1.00 83.44 155 LYS A C 1
ATOM 1297 O O . LYS A 1 155 ? -7.039 15.724 -16.971 1.00 83.44 155 LYS A O 1
ATOM 1302 N N . THR A 1 156 ? -7.571 13.829 -15.891 1.00 85.69 156 THR A N 1
ATOM 1303 C CA . THR A 1 156 ? -6.554 12.964 -16.473 1.00 85.69 156 THR A CA 1
ATOM 1304 C C . THR A 1 156 ? -7.130 11.571 -16.576 1.00 85.69 156 THR A C 1
ATOM 1306 O O . THR A 1 156 ? -7.994 11.211 -15.778 1.00 85.69 156 THR A O 1
ATOM 1309 N N . GLU A 1 157 ? -6.585 10.774 -17.485 1.00 91.56 157 GLU A N 1
ATOM 1310 C CA . GLU A 1 157 ? -6.903 9.353 -17.548 1.00 91.56 157 GLU A CA 1
ATOM 1311 C C . GLU A 1 157 ? -6.636 8.628 -16.207 1.00 91.56 157 GLU A C 1
ATOM 1313 O O . GLU A 1 157 ? -5.819 9.111 -15.402 1.00 91.56 157 GLU A O 1
ATOM 1318 N N . PRO A 1 158 ? -7.305 7.484 -15.966 1.00 95.25 158 PRO A N 1
ATOM 1319 C CA . PRO A 1 158 ? -7.147 6.705 -14.743 1.00 95.25 158 PRO A CA 1
ATOM 1320 C C . PRO A 1 158 ? -5.698 6.290 -14.475 1.00 95.25 158 PRO A C 1
ATOM 1322 O O . PRO A 1 158 ? -4.950 5.956 -15.394 1.00 95.25 158 PRO A O 1
ATOM 1325 N N . ASN A 1 159 ? -5.315 6.250 -13.198 1.00 94.50 159 ASN A N 1
ATOM 1326 C CA . ASN A 1 159 ? -3.951 5.909 -12.786 1.00 94.50 159 ASN A CA 1
ATOM 1327 C C . ASN A 1 159 ? -3.530 4.519 -13.281 1.00 94.50 159 ASN A C 1
ATOM 1329 O O . ASN A 1 159 ? -2.408 4.345 -13.749 1.00 94.50 159 ASN A O 1
ATOM 1333 N N . LEU A 1 160 ? -4.442 3.542 -13.210 1.00 95.19 160 LEU A N 1
ATOM 1334 C CA . LEU A 1 160 ? -4.167 2.178 -13.658 1.00 95.19 160 LEU A CA 1
ATOM 1335 C C . LEU A 1 160 ? -3.914 2.108 -15.165 1.00 95.19 160 LEU A C 1
ATOM 1337 O O . LEU A 1 160 ? -3.054 1.359 -15.615 1.00 95.19 160 LEU A O 1
ATOM 1341 N N . LYS A 1 161 ? -4.625 2.927 -15.944 1.00 94.94 161 LYS A N 1
ATOM 1342 C CA . LYS A 1 161 ? -4.416 3.003 -17.387 1.00 94.94 161 LYS A CA 1
ATOM 1343 C C . LYS A 1 161 ? -3.012 3.526 -17.704 1.00 94.94 161 LYS A C 1
ATOM 1345 O O . LYS A 1 161 ? -2.279 2.871 -18.437 1.00 94.94 161 LYS A O 1
ATOM 1350 N N . LYS A 1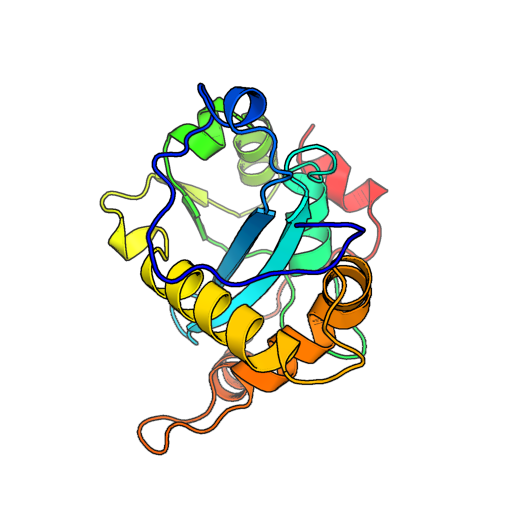 162 ? -2.599 4.627 -17.059 1.00 93.50 162 LYS A N 1
ATOM 1351 C CA . LYS A 1 162 ? -1.227 5.161 -17.184 1.00 93.50 162 LYS A CA 1
ATOM 1352 C C . LYS A 1 162 ? -0.174 4.125 -16.826 1.00 93.50 162 LYS A C 1
ATOM 1354 O O . LYS A 1 162 ? 0.857 4.054 -17.480 1.00 93.50 162 LYS A O 1
ATOM 1359 N N . TRP A 1 163 ? -0.420 3.363 -15.764 1.00 93.19 163 TRP A N 1
ATOM 1360 C CA . TRP A 1 163 ? 0.482 2.316 -15.305 1.00 93.19 163 TRP A CA 1
ATOM 1361 C C . TRP A 1 163 ? 0.673 1.225 -16.364 1.00 93.19 163 TRP A C 1
ATOM 1363 O O . TRP A 1 163 ? 1.804 0.947 -16.752 1.00 93.19 163 TRP A O 1
ATOM 1373 N N . ILE A 1 164 ? -0.424 0.670 -16.885 1.00 92.75 164 ILE A N 1
ATOM 1374 C CA . ILE A 1 164 ? -0.391 -0.405 -17.889 1.00 92.75 164 ILE A CA 1
ATOM 1375 C C . ILE A 1 164 ? 0.316 0.051 -19.171 1.00 92.75 164 ILE A C 1
ATOM 1377 O O . ILE A 1 164 ? 1.114 -0.693 -19.734 1.00 92.75 164 ILE A O 1
ATOM 1381 N N . GLU A 1 165 ? 0.071 1.284 -19.615 1.00 91.69 165 GLU A N 1
ATOM 1382 C CA . GLU A 1 165 ? 0.673 1.830 -20.839 1.00 91.69 165 GLU A CA 1
ATOM 1383 C C . GLU A 1 165 ? 2.177 2.126 -20.710 1.00 91.69 165 GLU A C 1
ATOM 1385 O O . GLU A 1 165 ? 2.855 2.291 -21.722 1.00 91.69 165 GLU A O 1
ATOM 1390 N N . ASN A 1 166 ? 2.710 2.179 -19.484 1.00 86.06 166 ASN A N 1
ATOM 1391 C CA . ASN A 1 166 ? 4.102 2.546 -19.207 1.00 86.06 166 ASN A CA 1
ATOM 1392 C C . ASN A 1 166 ? 4.884 1.454 -18.459 1.00 86.06 166 ASN A C 1
ATOM 1394 O O . ASN A 1 166 ? 5.987 1.715 -17.975 1.00 86.06 166 ASN A O 1
ATOM 1398 N N . ILE A 1 167 ? 4.353 0.229 -18.376 1.00 77.44 167 ILE A N 1
ATOM 1399 C CA . ILE A 1 167 ? 5.075 -0.900 -17.785 1.00 77.44 167 ILE A CA 1
ATOM 1400 C C . ILE A 1 167 ? 6.285 -1.243 -18.675 1.00 77.44 167 ILE A C 1
ATOM 1402 O O . ILE A 1 167 ? 6.173 -1.797 -19.769 1.00 77.44 167 ILE A O 1
ATOM 1406 N N . SER A 1 168 ? 7.486 -0.901 -18.210 1.00 59.75 168 SER A N 1
ATOM 1407 C CA . SER A 1 168 ? 8.728 -1.468 -18.734 1.00 59.75 168 SER A CA 1
ATOM 1408 C C . SER A 1 168 ? 8.999 -2.771 -17.987 1.00 59.75 168 SER A C 1
ATOM 1410 O O . SER A 1 168 ? 9.154 -2.713 -16.773 1.00 59.75 168 SER A O 1
ATOM 1412 N N . GLN A 1 169 ? 9.023 -3.906 -18.701 1.00 57.75 169 GLN A N 1
ATOM 1413 C CA . GLN A 1 169 ? 9.336 -5.273 -18.234 1.00 57.75 169 GLN A CA 1
ATOM 1414 C C . GLN A 1 169 ? 9.806 -5.354 -16.773 1.00 57.75 169 GLN A C 1
ATOM 1416 O O . GLN A 1 169 ? 10.997 -5.228 -16.479 1.00 57.75 169 GLN A O 1
ATOM 1421 N N . VAL A 1 170 ? 8.858 -5.540 -15.856 1.00 63.25 170 VAL A N 1
ATOM 1422 C CA . VAL A 1 170 ? 9.160 -5.547 -14.428 1.00 63.25 170 VAL A CA 1
ATOM 1423 C C . VAL A 1 170 ? 9.459 -6.976 -13.995 1.00 63.25 170 VAL A C 1
ATOM 1425 O O . VAL A 1 170 ? 8.704 -7.893 -14.308 1.00 63.25 170 VAL A O 1
ATOM 1428 N N . LYS A 1 171 ? 10.569 -7.182 -13.283 1.00 69.00 171 LYS A N 1
ATOM 1429 C CA . LYS A 1 171 ? 10.886 -8.491 -12.706 1.00 69.00 171 LYS A CA 1
ATOM 1430 C C . LYS A 1 171 ? 9.827 -8.823 -11.650 1.00 69.00 171 LYS A C 1
ATOM 1432 O O . LYS A 1 171 ? 9.737 -8.125 -10.637 1.00 69.00 171 LYS A O 1
ATOM 1437 N N . SER A 1 172 ? 9.030 -9.857 -11.900 1.00 70.50 172 SER A N 1
ATOM 1438 C CA . SER A 1 172 ? 8.066 -10.403 -10.949 1.00 70.50 172 SER A CA 1
ATOM 1439 C C . SER A 1 172 ? 8.686 -11.554 -10.155 1.00 70.50 172 SER A C 1
ATOM 1441 O O . SER A 1 172 ? 9.581 -12.259 -10.622 1.00 70.50 172 SER A O 1
ATOM 1443 N N . TYR A 1 173 ? 8.230 -11.699 -8.914 1.00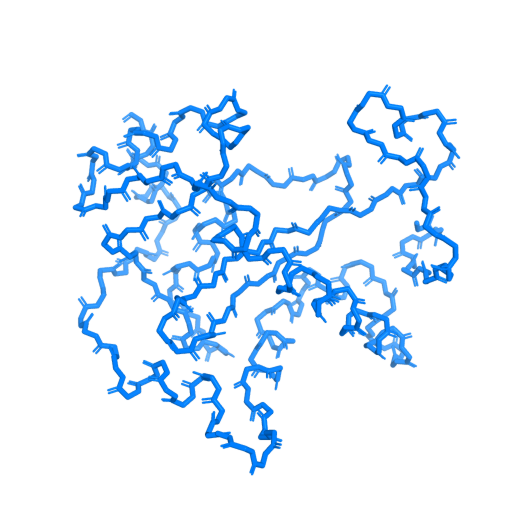 78.81 173 TYR A N 1
ATOM 1444 C CA . TYR A 1 173 ? 8.530 -12.828 -8.041 1.00 78.81 173 TYR A CA 1
ATOM 1445 C C . TYR A 1 173 ? 7.189 -13.379 -7.582 1.00 78.81 173 TYR A C 1
ATOM 1447 O O . TYR A 1 173 ? 6.391 -12.643 -7.001 1.00 78.81 173 TYR A O 1
ATOM 1455 N N . ASN A 1 174 ? 6.942 -14.655 -7.863 1.00 78.00 174 ASN A N 1
ATOM 1456 C CA . ASN A 1 174 ? 5.637 -15.271 -7.624 1.00 78.00 174 ASN A CA 1
ATOM 1457 C C . ASN A 1 174 ? 5.628 -16.179 -6.385 1.00 78.00 174 ASN A C 1
ATOM 1459 O O . ASN A 1 174 ? 4.576 -16.694 -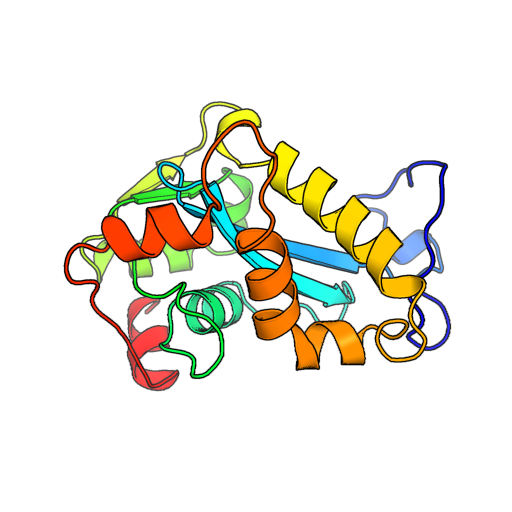6.016 1.00 78.00 174 ASN A O 1
ATOM 1463 N N . THR A 1 175 ? 6.771 -16.334 -5.705 1.00 89.56 175 THR A N 1
ATOM 1464 C CA . THR A 1 175 ? 6.871 -17.052 -4.428 1.00 89.56 175 THR A CA 1
ATOM 1465 C C . THR A 1 175 ? 7.429 -16.153 -3.326 1.00 89.56 175 THR A C 1
ATOM 1467 O O . THR A 1 175 ? 8.301 -15.311 -3.557 1.00 89.56 175 THR A O 1
ATOM 1470 N N . ASP A 1 176 ? 6.910 -16.336 -2.115 1.00 90.50 176 ASP A N 1
ATOM 1471 C CA . ASP A 1 176 ? 7.327 -15.611 -0.917 1.00 90.50 176 ASP A CA 1
ATOM 1472 C C . ASP A 1 176 ? 8.770 -15.953 -0.524 1.00 90.50 176 ASP A C 1
ATOM 1474 O O . ASP A 1 176 ? 9.548 -15.058 -0.208 1.00 90.50 176 ASP A O 1
ATOM 1478 N N . ALA A 1 177 ? 9.169 -17.223 -0.625 1.00 92.75 177 ALA A N 1
ATOM 1479 C CA . ALA A 1 177 ? 10.517 -17.680 -0.307 1.00 92.75 177 ALA A CA 1
ATOM 1480 C C . ALA A 1 177 ? 11.591 -17.003 -1.177 1.00 92.75 177 ALA A C 1
ATOM 1482 O O . ALA A 1 177 ? 12.589 -16.501 -0.653 1.00 92.75 177 ALA A O 1
ATOM 1483 N N . GL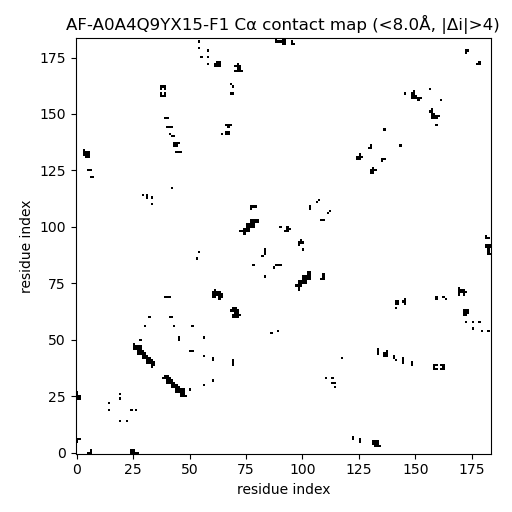U A 1 178 ? 11.390 -16.943 -2.498 1.00 91.69 178 GLU A N 1
ATOM 1484 C CA . GLU A 1 178 ? 12.324 -16.262 -3.405 1.00 91.69 178 GLU A CA 1
ATOM 1485 C C . GLU A 1 178 ? 12.385 -14.761 -3.125 1.00 91.69 178 GLU A C 1
ATOM 1487 O O . GLU A 1 178 ? 13.470 -14.177 -3.132 1.00 91.69 178 GLU A O 1
ATOM 1492 N N . PHE A 1 179 ? 11.237 -14.140 -2.846 1.00 94.75 179 PHE A N 1
ATOM 1493 C CA . PHE A 1 179 ? 11.165 -12.714 -2.557 1.00 94.75 179 PHE A CA 1
ATOM 1494 C C . PHE A 1 179 ? 11.807 -12.362 -1.207 1.00 94.75 179 PHE A C 1
ATOM 1496 O O . PHE A 1 179 ? 12.563 -11.397 -1.112 1.00 94.75 179 PHE A O 1
ATOM 1503 N N . TYR A 1 180 ? 11.570 -13.151 -0.157 1.00 95.62 180 TYR A N 1
ATOM 1504 C CA . TYR A 1 180 ? 12.120 -12.903 1.179 1.00 95.62 180 TYR A CA 1
ATOM 1505 C C . TYR A 1 180 ? 13.629 -13.112 1.241 1.00 95.62 180 TYR A C 1
ATOM 1507 O O . TYR A 1 180 ? 14.292 -12.410 2.002 1.00 95.62 180 TYR A O 1
ATOM 1515 N N . ASN A 1 181 ? 14.187 -13.989 0.403 1.00 95.12 181 ASN A N 1
ATOM 1516 C CA . ASN A 1 181 ? 15.637 -14.138 0.276 1.00 95.12 181 ASN A CA 1
ATOM 1517 C C . ASN A 1 181 ? 16.332 -12.851 -0.192 1.00 95.12 181 ASN A C 1
ATOM 1519 O O . ASN A 1 181 ? 17.517 -12.676 0.075 1.00 95.12 181 ASN A O 1
ATOM 1523 N N . LEU A 1 182 ? 15.616 -11.925 -0.838 1.00 94.25 182 LEU A N 1
ATOM 1524 C CA . LEU A 1 182 ? 16.176 -10.628 -1.220 1.00 94.25 182 LEU A CA 1
ATOM 1525 C C . LEU A 1 182 ? 16.472 -9.740 -0.002 1.00 94.25 182 LEU A C 1
ATOM 1527 O O . LEU A 1 182 ? 17.310 -8.856 -0.106 1.00 94.25 182 LEU A O 1
ATOM 1531 N N . PHE A 1 183 ? 15.832 -9.972 1.146 1.00 96.19 183 PHE A N 1
ATOM 1532 C CA . PHE A 1 183 ? 16.021 -9.184 2.372 1.00 96.19 183 PHE A CA 1
ATOM 1533 C C . PHE A 1 183 ? 17.163 -9.706 3.265 1.00 96.19 183 PHE A C 1
ATOM 1535 O O . PHE A 1 183 ? 17.507 -9.061 4.259 1.00 96.19 183 PHE A O 1
ATOM 1542 N N . LEU A 1 184 ? 17.749 -10.860 2.923 1.00 93.62 184 LEU A N 1
ATOM 1543 C CA . LEU A 1 184 ? 18.849 -11.483 3.667 1.00 93.62 184 LEU A CA 1
ATOM 1544 C C . LEU A 1 184 ? 20.200 -10.795 3.418 1.00 93.62 184 LEU A C 1
ATOM 1546 O O . LEU A 1 184 ? 20.466 -10.351 2.275 1.00 93.62 184 LEU A O 1
#